Protein AF-A0A2K3CSW5-F1 (afdb_monomer)

Secondary structure (DSSP, 8-state):
-EEEEEE-----SS-SS-BSHHHHHHHHHHHHHHHHHHHHTT--SS-----SEEEEEEEEEEE--TT-SSSEEEEEEEEEE-TTT--EEEEEPP-EEPPHHHHHHHHSTT---HHHHHHHHHT-S--SSSSHHHHHHTTTSS-HHHHHHHHHHHHTHHHHSHHHH-GGG-HHHHHHHHHHHHTTS-----------EEEEEEEE-PPP----------

Mean predicted aligned error: 11.01 Å

Foldseek 3Di:
DAAAEAEDDFAQPADLAAEDDVSQQSSFVRRQQRVLVCLVVPPPDDDPDDAQKEKEKGKYKYADDPPADAGIKIKIKMWMAGSPLRDIFIFIFDIHHDDPQQVCCCPDPNHDHSVVSQCVVVVHDDDLPWQPPVCVVVVNPHGPCNRCVVRVVRRCVCLVCVVVVDDSSCVLVVVVVVVVVVVVDDDDDDDDDDDPYHYYYYYYDRVDDDDPDDDDDD

InterPro domains:
  IPR026533 Non-canonical purine NTP phosphatase/PRRC1 [PF01931] (5-162)
  IPR029001 Inosine triphosphate pyrophosphatase-like [G3DSA:3.90.950.10] (1-172)
  IPR029001 Inosine triphosphate pyrophosphatase-like [SSF52972] (3-165)
  IPR050299 YjjX NTPase [PTHR34699] (1-166)

pLDDT: mean 79.12, std 23.15, range [24.19, 98.81]

Organism: Chlamydomonas reinhardtii (NCBI:txid3055)

Radius of gyration: 20.57 Å; Cα contacts (8 Å, |Δi|>4): 342; chains: 1; bounding box: 41×53×68 Å

Structure (mmCIF, N/CA/C/O backbone):
data_AF-A0A2K3CSW5-F1
#
_entry.id   AF-A0A2K3CSW5-F1
#
loop_
_atom_site.group_PDB
_atom_site.id
_atom_site.type_symbol
_atom_site.label_atom_id
_atom_site.label_alt_id
_atom_site.label_comp_id
_atom_site.label_asym_id
_atom_site.label_entity_id
_atom_site.label_seq_id
_atom_site.pdbx_PDB_ins_code
_atom_site.Cartn_x
_atom_site.Cartn_y
_atom_site.Cartn_z
_atom_site.occupancy
_atom_site.B_iso_or_equiv
_atom_site.auth_seq_id
_atom_site.auth_comp_id
_atom_site.auth_asym_id
_atom_site.auth_atom_id
_atom_site.pdbx_PDB_model_num
ATOM 1 N N . MET A 1 1 ? -0.491 -15.318 -23.759 1.00 57.50 1 MET A N 1
ATOM 2 C CA . MET A 1 1 ? 0.467 -14.624 -22.884 1.00 57.50 1 MET A CA 1
ATOM 3 C C . MET A 1 1 ? 0.174 -15.103 -21.484 1.00 57.50 1 MET A C 1
ATOM 5 O O . MET A 1 1 ? -0.980 -15.035 -21.077 1.00 57.50 1 MET A O 1
ATOM 9 N N . GLU A 1 2 ? 1.160 -15.698 -20.834 1.00 75.50 2 GLU A N 1
ATOM 10 C CA . GLU A 1 2 ? 1.045 -16.213 -19.470 1.00 75.50 2 GLU A CA 1
ATOM 11 C C . GLU A 1 2 ? 1.682 -15.189 -18.527 1.00 75.50 2 GLU A C 1
ATOM 13 O O . GLU A 1 2 ? 2.748 -14.660 -18.835 1.00 75.50 2 GLU A O 1
ATOM 18 N N . LEU A 1 3 ? 0.995 -14.850 -17.436 1.00 82.69 3 LEU A N 1
ATOM 19 C CA . LEU A 1 3 ? 1.540 -14.005 -16.376 1.00 82.69 3 LEU A CA 1
ATOM 20 C C . LEU A 1 3 ? 2.138 -14.928 -15.314 1.00 82.69 3 LEU A C 1
ATOM 22 O O . LEU A 1 3 ? 1.414 -15.730 -14.725 1.00 82.69 3 LEU A O 1
ATOM 26 N N . VAL A 1 4 ? 3.435 -14.795 -15.061 1.00 87.81 4 VAL A N 1
ATOM 27 C CA . VAL A 1 4 ? 4.141 -15.506 -13.995 1.00 87.81 4 VAL A CA 1
ATOM 28 C C . VAL A 1 4 ? 4.343 -14.533 -12.845 1.00 87.81 4 VAL A C 1
ATOM 30 O O . VAL A 1 4 ? 4.873 -13.449 -13.047 1.00 87.81 4 VAL A O 1
ATOM 33 N N . VAL A 1 5 ? 3.922 -14.902 -11.635 1.00 89.81 5 VAL A N 1
ATOM 34 C CA . VAL A 1 5 ? 4.129 -14.079 -10.435 1.00 89.81 5 VAL A CA 1
ATOM 35 C C . VAL A 1 5 ? 5.002 -14.840 -9.447 1.00 89.81 5 VAL A C 1
ATOM 37 O O . VAL A 1 5 ? 4.666 -15.966 -9.073 1.00 89.81 5 VAL A O 1
ATOM 40 N N . ARG A 1 6 ? 6.097 -14.225 -8.991 1.00 89.62 6 ARG A N 1
ATOM 41 C CA . ARG A 1 6 ? 6.993 -14.786 -7.971 1.00 89.62 6 ARG A CA 1
ATOM 42 C C . ARG A 1 6 ? 7.057 -13.890 -6.744 1.00 89.62 6 ARG A C 1
ATOM 44 O O . ARG A 1 6 ? 7.297 -12.692 -6.846 1.00 89.62 6 ARG A O 1
ATOM 51 N N . GLY A 1 7 ? 6.847 -14.484 -5.572 1.00 90.25 7 GLY A N 1
ATOM 52 C CA . GLY A 1 7 ? 6.984 -13.792 -4.294 1.00 90.25 7 GLY A CA 1
ATOM 53 C C . GLY A 1 7 ? 8.426 -13.832 -3.799 1.00 90.25 7 GLY A C 1
ATOM 54 O O . GLY A 1 7 ? 8.983 -14.921 -3.674 1.00 90.25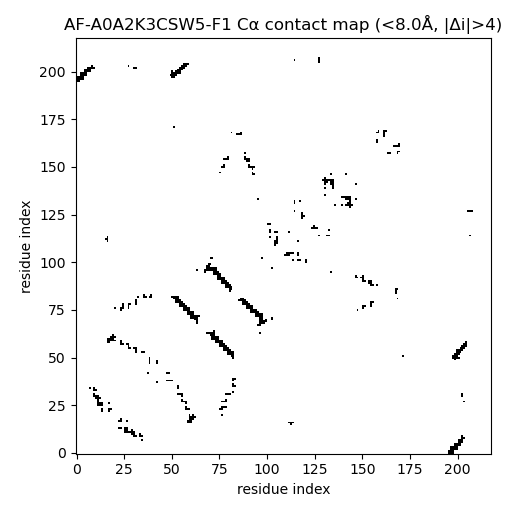 7 GLY A O 1
ATOM 55 N N . HIS A 1 8 ? 9.004 -12.676 -3.471 1.00 89.50 8 HIS A N 1
ATOM 56 C CA . HIS A 1 8 ? 10.354 -12.578 -2.911 1.00 89.50 8 HIS A CA 1
ATOM 57 C C . HIS A 1 8 ? 10.374 -11.725 -1.642 1.00 89.50 8 HIS A C 1
ATOM 59 O O . HIS A 1 8 ? 9.637 -10.749 -1.506 1.00 89.50 8 HIS A O 1
ATOM 65 N N . ALA A 1 9 ? 11.229 -12.106 -0.692 1.00 90.75 9 ALA A N 1
ATOM 66 C CA . ALA A 1 9 ? 11.479 -11.294 0.489 1.00 90.75 9 ALA A CA 1
ATOM 67 C C . ALA A 1 9 ? 12.383 -10.112 0.119 1.00 90.75 9 ALA A C 1
ATOM 69 O O . ALA A 1 9 ? 13.408 -10.292 -0.534 1.00 90.75 9 ALA A O 1
ATOM 70 N N . ALA A 1 10 ? 12.015 -8.916 0.571 1.00 92.88 10 ALA A N 1
ATOM 71 C CA . ALA A 1 10 ? 12.783 -7.694 0.365 1.00 92.88 10 ALA A CA 1
ATOM 72 C C . ALA A 1 10 ? 12.688 -6.814 1.616 1.00 92.88 10 ALA A C 1
ATOM 74 O O . ALA A 1 10 ? 11.596 -6.717 2.183 1.00 92.88 10 ALA A O 1
ATOM 75 N N . PRO A 1 11 ? 13.782 -6.187 2.077 1.00 95.62 11 PRO A N 1
ATOM 76 C CA . PRO A 1 11 ? 13.746 -5.305 3.239 1.00 95.62 11 PRO A CA 1
ATOM 77 C C . PRO A 1 11 ? 12.962 -4.019 2.936 1.00 95.62 11 PRO A C 1
ATOM 79 O O . PRO A 1 11 ? 13.106 -3.444 1.861 1.00 95.62 11 PRO A O 1
ATOM 82 N N . SER A 1 12 ? 12.151 -3.547 3.889 1.00 96.50 12 SER A N 1
ATOM 83 C CA . SER A 1 12 ? 11.444 -2.259 3.778 1.00 96.50 12 SER A CA 1
ATOM 84 C C . SER A 1 12 ? 12.255 -1.075 4.292 1.00 96.50 12 SER A C 1
ATOM 86 O O . SER A 1 12 ? 11.965 0.057 3.930 1.00 96.50 12 SER A O 1
ATOM 88 N N . GLY A 1 13 ? 13.244 -1.289 5.164 1.00 97.25 13 GLY A N 1
ATOM 89 C CA . GLY A 1 13 ? 14.036 -0.200 5.752 1.00 97.25 13 GLY A CA 1
ATOM 90 C C . GLY A 1 13 ? 13.245 0.774 6.643 1.00 97.25 13 GLY A C 1
ATOM 91 O O . GLY A 1 13 ? 13.782 1.815 7.008 1.00 97.25 13 GLY A O 1
ATOM 92 N N . VAL A 1 14 ? 11.998 0.442 6.992 1.00 98.00 14 VAL A N 1
ATOM 93 C CA . VAL A 1 14 ? 11.118 1.176 7.920 1.00 98.00 14 VAL A CA 1
ATOM 94 C C . VAL A 1 14 ? 10.651 0.225 9.037 1.00 98.00 14 VAL A C 1
ATOM 96 O O . VAL A 1 14 ? 10.861 -0.985 8.898 1.00 98.00 14 VAL A O 1
ATOM 99 N N . PRO A 1 15 ? 10.069 0.717 10.149 1.00 96.50 15 PRO A N 1
ATOM 100 C CA . PRO A 1 15 ? 9.540 -0.141 11.211 1.00 96.50 15 PRO A CA 1
ATOM 101 C C . PRO A 1 15 ? 8.529 -1.183 10.710 1.00 96.50 15 PRO A C 1
ATOM 103 O O . PRO A 1 15 ? 7.834 -0.954 9.723 1.00 96.50 15 PRO A O 1
ATOM 106 N N . ASP A 1 16 ? 8.397 -2.300 11.436 1.00 93.69 16 ASP A N 1
ATOM 107 C CA . ASP A 1 16 ? 7.458 -3.386 11.093 1.00 93.69 16 ASP A CA 1
ATOM 108 C C . ASP A 1 16 ? 5.995 -2.915 11.026 1.00 93.69 16 ASP A C 1
ATOM 110 O O . ASP A 1 16 ? 5.197 -3.465 10.268 1.00 93.69 16 ASP A O 1
ATOM 114 N N . GLN A 1 17 ? 5.649 -1.877 11.795 1.00 96.50 17 GLN A N 1
ATOM 115 C CA . GLN A 1 17 ? 4.375 -1.171 11.706 1.00 96.50 17 GLN A CA 1
ATOM 116 C C . GLN A 1 17 ? 4.611 0.271 11.249 1.00 96.50 17 GLN A C 1
ATOM 118 O O . GLN A 1 17 ? 4.855 1.131 12.094 1.00 96.50 17 GLN A O 1
ATOM 123 N N . PRO A 1 18 ? 4.506 0.557 9.941 1.00 97.50 18 PRO A N 1
ATOM 124 C CA . PRO A 1 18 ? 4.634 1.912 9.437 1.00 97.50 18 PRO A CA 1
ATOM 125 C C . PRO A 1 18 ? 3.538 2.842 9.966 1.00 97.50 18 PRO A C 1
ATOM 127 O O . PRO A 1 18 ? 2.353 2.471 9.967 1.00 97.50 18 PRO A O 1
ATOM 130 N N . HIS A 1 19 ? 3.927 4.053 10.376 1.00 97.38 19 HIS A N 1
ATOM 131 C CA . HIS A 1 19 ? 3.013 5.128 10.770 1.00 97.38 19 HIS A CA 1
ATOM 132 C C . HIS A 1 19 ? 3.074 6.318 9.798 1.00 97.38 19 HIS A C 1
ATOM 134 O O . HIS A 1 19 ? 4.099 6.978 9.650 1.00 97.38 19 HIS A O 1
ATOM 140 N N . GLY A 1 20 ? 1.935 6.646 9.188 1.00 97.88 20 GLY A N 1
ATOM 141 C CA . GLY A 1 20 ? 1.789 7.739 8.228 1.00 97.88 20 GLY A CA 1
ATOM 142 C C . GLY A 1 20 ? 2.066 7.323 6.783 1.00 97.88 20 GLY A C 1
ATOM 143 O O . GLY A 1 20 ? 2.609 6.252 6.498 1.00 97.88 20 GLY A O 1
ATOM 144 N N . ASP A 1 21 ? 1.643 8.170 5.849 1.00 98.25 21 ASP A N 1
ATOM 145 C CA . ASP A 1 21 ? 1.762 7.906 4.416 1.00 98.25 21 ASP A CA 1
ATOM 146 C C . ASP A 1 21 ? 3.222 7.874 3.960 1.00 98.25 21 ASP A C 1
ATOM 148 O O . ASP A 1 21 ? 3.601 6.993 3.189 1.00 98.25 21 ASP A O 1
ATOM 152 N N . GLU A 1 22 ? 4.051 8.788 4.463 1.00 98.38 22 GLU A N 1
ATOM 153 C CA . GLU A 1 22 ? 5.453 8.910 4.072 1.00 98.38 22 GLU A CA 1
ATOM 154 C C . GLU A 1 22 ? 6.255 7.650 4.413 1.00 98.38 22 GLU A C 1
ATOM 156 O O . GLU A 1 22 ? 6.958 7.119 3.553 1.00 98.38 22 GLU A O 1
ATOM 161 N N . GLU A 1 23 ? 6.127 7.149 5.644 1.00 98.62 23 GLU A N 1
ATOM 162 C CA . GLU A 1 23 ? 6.842 5.955 6.107 1.00 98.62 23 GLU A CA 1
ATOM 163 C C . GLU A 1 23 ? 6.349 4.694 5.388 1.00 98.62 23 GLU A C 1
ATOM 165 O O . GLU A 1 23 ? 7.149 3.883 4.918 1.00 98.62 23 GLU A O 1
ATOM 170 N N . THR A 1 24 ? 5.031 4.563 5.220 1.00 98.62 24 THR A N 1
ATOM 171 C CA . THR A 1 24 ? 4.429 3.412 4.532 1.00 98.62 24 THR A CA 1
ATOM 172 C C . THR A 1 24 ? 4.849 3.365 3.059 1.00 98.62 24 THR A C 1
ATOM 174 O O . THR A 1 24 ? 5.254 2.318 2.549 1.00 98.62 24 THR A O 1
ATOM 177 N N . LEU A 1 25 ? 4.816 4.506 2.364 1.00 98.75 25 LEU A N 1
ATOM 178 C CA . LEU A 1 25 ? 5.265 4.599 0.976 1.00 98.75 25 LEU A CA 1
ATOM 179 C C . LEU A 1 25 ? 6.776 4.366 0.847 1.00 98.75 25 LEU A C 1
ATOM 181 O O . LEU A 1 25 ? 7.213 3.708 -0.100 1.00 98.75 25 LEU A O 1
ATOM 185 N N . ALA A 1 26 ? 7.577 4.872 1.790 1.00 98.75 26 ALA A N 1
ATOM 186 C CA . ALA A 1 26 ? 9.011 4.603 1.829 1.00 98.75 26 ALA A CA 1
ATOM 187 C C . ALA A 1 26 ? 9.291 3.098 1.943 1.00 98.75 26 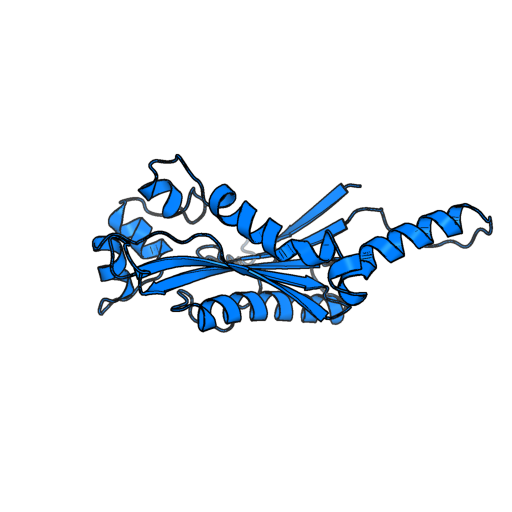ALA A C 1
ATOM 189 O O . ALA A 1 26 ? 10.117 2.583 1.192 1.00 98.75 26 ALA A O 1
ATOM 190 N N . GLY A 1 27 ? 8.546 2.374 2.785 1.00 98.69 27 GLY A N 1
ATOM 191 C CA . GLY A 1 27 ? 8.636 0.917 2.885 1.00 98.69 27 GLY A CA 1
ATOM 192 C C . GLY A 1 27 ? 8.391 0.209 1.548 1.00 98.69 27 GLY A C 1
ATOM 193 O O . GLY A 1 27 ? 9.212 -0.607 1.124 1.00 98.69 27 GLY A O 1
ATOM 194 N N . ALA A 1 28 ? 7.317 0.569 0.836 1.00 98.62 28 ALA A N 1
ATOM 195 C CA . ALA A 1 28 ? 7.013 -0.001 -0.480 1.00 98.62 28 ALA A CA 1
ATOM 196 C C . ALA A 1 28 ? 8.118 0.294 -1.515 1.00 98.62 28 ALA A C 1
ATOM 198 O O . ALA A 1 28 ? 8.549 -0.605 -2.241 1.00 98.62 28 ALA A O 1
ATOM 199 N N . ARG A 1 29 ? 8.617 1.537 -1.561 1.00 98.62 29 ARG A N 1
ATOM 200 C CA . ARG A 1 29 ? 9.711 1.946 -2.461 1.00 98.62 29 ARG A CA 1
ATOM 201 C C . ARG A 1 29 ? 11.012 1.210 -2.180 1.00 98.62 29 ARG A C 1
ATOM 203 O O . ARG A 1 29 ? 11.647 0.711 -3.104 1.00 98.62 29 ARG A O 1
ATOM 210 N N . ASN A 1 30 ? 11.381 1.092 -0.911 1.00 98.50 30 ASN A N 1
ATOM 211 C CA . ASN A 1 30 ? 12.598 0.400 -0.506 1.00 98.50 30 ASN A CA 1
ATOM 212 C C . ASN A 1 30 ? 12.558 -1.080 -0.910 1.00 98.50 30 ASN A C 1
ATOM 214 O O . ASN A 1 30 ? 13.566 -1.611 -1.373 1.00 98.50 30 ASN A O 1
ATOM 218 N N . ARG A 1 31 ? 11.388 -1.731 -0.825 1.00 98.06 31 ARG A N 1
ATOM 219 C CA . ARG A 1 31 ? 11.234 -3.120 -1.281 1.00 98.06 31 ARG A CA 1
ATOM 220 C C . ARG A 1 31 ? 11.416 -3.269 -2.788 1.00 98.06 31 ARG A C 1
ATOM 222 O O . ARG A 1 31 ? 12.144 -4.170 -3.200 1.00 98.06 31 ARG A O 1
ATOM 229 N N . VAL A 1 32 ? 10.785 -2.420 -3.609 1.00 96.94 32 VAL A N 1
ATOM 230 C CA . VAL A 1 32 ? 10.973 -2.517 -5.071 1.00 96.94 32 VAL A CA 1
ATOM 231 C C . VAL A 1 32 ? 12.403 -2.176 -5.481 1.00 96.94 32 VAL A C 1
ATOM 233 O O . VAL A 1 32 ? 12.947 -2.853 -6.348 1.00 96.94 32 VAL A O 1
ATOM 236 N N . ALA A 1 33 ? 13.044 -1.213 -4.811 1.00 95.94 33 ALA A N 1
ATOM 237 C CA . ALA A 1 33 ? 14.442 -0.867 -5.046 1.00 95.94 33 ALA A CA 1
ATOM 238 C C . ALA A 1 33 ? 15.377 -2.039 -4.713 1.00 95.94 33 ALA A C 1
ATOM 240 O O . ALA A 1 33 ? 16.190 -2.426 -5.545 1.00 95.94 33 ALA A O 1
ATOM 241 N N . ALA A 1 34 ? 15.201 -2.680 -3.552 1.00 94.06 34 ALA A N 1
ATOM 242 C CA . ALA A 1 34 ? 16.022 -3.824 -3.157 1.00 94.06 34 ALA A CA 1
ATOM 243 C C . ALA A 1 34 ? 15.885 -5.010 -4.129 1.00 94.06 34 ALA A C 1
ATOM 245 O O . ALA A 1 34 ? 16.864 -5.690 -4.431 1.00 94.06 34 ALA A O 1
ATOM 246 N N . LEU A 1 35 ? 14.678 -5.257 -4.643 1.00 92.44 35 LEU A N 1
ATOM 247 C CA . LEU A 1 35 ? 14.445 -6.282 -5.663 1.00 92.44 35 LEU A CA 1
ATOM 248 C C . LEU A 1 35 ? 15.059 -5.898 -7.011 1.00 92.44 35 LEU A C 1
ATOM 250 O O . LEU A 1 35 ? 15.666 -6.748 -7.660 1.00 92.44 35 LEU A O 1
ATOM 254 N N . SER A 1 36 ? 14.937 -4.631 -7.410 1.00 91.44 36 SER A N 1
ATOM 255 C CA . SER A 1 36 ? 15.562 -4.095 -8.621 1.00 91.44 36 SER A CA 1
ATOM 256 C C . SER A 1 36 ? 17.084 -4.258 -8.584 1.00 91.44 36 SER A C 1
ATOM 258 O O . SER A 1 36 ? 17.672 -4.750 -9.546 1.00 91.44 36 SER A O 1
ATOM 260 N N . ASP A 1 37 ? 17.722 -3.962 -7.449 1.00 90.50 37 ASP A N 1
ATOM 261 C CA . ASP A 1 37 ? 19.164 -4.150 -7.260 1.00 90.50 37 ASP A CA 1
ATOM 262 C C . ASP A 1 37 ? 19.579 -5.622 -7.427 1.00 90.50 37 ASP A C 1
ATOM 264 O O . ASP A 1 37 ? 20.577 -5.915 -8.087 1.00 90.50 37 ASP A O 1
ATOM 268 N N . ILE A 1 38 ? 18.796 -6.565 -6.887 1.00 85.62 38 ILE A N 1
ATOM 269 C CA . ILE A 1 38 ? 19.045 -8.010 -7.034 1.00 85.62 38 ILE A CA 1
ATOM 270 C C . ILE A 1 38 ? 18.923 -8.450 -8.502 1.00 85.62 38 ILE A C 1
ATOM 272 O O . ILE A 1 38 ? 19.756 -9.225 -8.983 1.00 85.62 38 ILE A O 1
ATOM 276 N N . ILE A 1 39 ? 17.908 -7.949 -9.214 1.00 86.19 39 ILE A N 1
ATOM 277 C CA . ILE A 1 39 ? 17.676 -8.236 -10.638 1.00 86.19 39 ILE A CA 1
ATOM 278 C C . ILE A 1 39 ? 18.843 -7.698 -11.479 1.00 86.19 39 ILE A C 1
ATOM 280 O O . ILE A 1 39 ? 19.431 -8.436 -12.270 1.00 86.19 39 ILE A O 1
ATOM 284 N N . ASN A 1 40 ? 19.233 -6.442 -11.258 1.00 83.69 40 ASN A N 1
ATOM 285 C CA . ASN A 1 40 ? 20.296 -5.770 -12.008 1.00 83.69 40 ASN A CA 1
ATOM 286 C C . ASN A 1 40 ? 21.694 -6.338 -11.717 1.00 83.69 40 ASN A C 1
ATOM 288 O O . ASN A 1 40 ? 22.561 -6.324 -12.590 1.00 83.69 40 ASN A O 1
ATOM 292 N N . ALA A 1 41 ? 21.920 -6.892 -10.523 1.00 82.75 41 ALA A N 1
ATOM 293 C CA . ALA A 1 41 ? 23.160 -7.583 -10.174 1.00 82.75 41 ALA A CA 1
ATOM 294 C C . ALA A 1 41 ? 23.311 -8.972 -10.840 1.00 82.75 41 ALA A C 1
ATOM 296 O O . ALA A 1 41 ? 24.328 -9.639 -10.636 1.00 82.75 41 ALA A O 1
ATOM 297 N N . GLY A 1 42 ? 22.330 -9.425 -11.633 1.00 69.50 42 GLY A N 1
ATOM 298 C CA . GLY A 1 42 ? 22.392 -10.693 -12.365 1.00 69.50 42 GLY A CA 1
ATOM 299 C C . GLY A 1 42 ? 22.138 -11.938 -11.509 1.00 69.50 42 GLY A C 1
ATOM 300 O O . GLY A 1 42 ? 22.582 -13.020 -11.886 1.00 69.50 42 GLY A O 1
ATOM 301 N N . GLY A 1 43 ? 21.464 -11.790 -10.360 1.00 56.25 43 GLY A N 1
ATOM 302 C CA . GLY A 1 43 ? 20.854 -12.873 -9.576 1.00 56.25 43 GLY A CA 1
ATOM 303 C C . GLY A 1 43 ? 21.636 -14.192 -9.496 1.00 56.25 43 GLY A C 1
ATOM 304 O O . GLY A 1 43 ? 21.193 -15.219 -10.009 1.00 56.25 43 GLY A O 1
ATOM 305 N N . SER A 1 44 ? 22.787 -14.199 -8.821 1.00 48.50 44 SER A N 1
ATOM 306 C CA . SER A 1 44 ? 23.557 -15.415 -8.517 1.00 48.50 44 SER A CA 1
ATOM 307 C C . SER A 1 44 ? 23.000 -16.115 -7.269 1.00 48.50 44 SER A C 1
ATOM 309 O O . SER A 1 44 ? 23.552 -16.018 -6.179 1.00 48.50 44 SER A O 1
ATOM 311 N N . GLY A 1 45 ? 21.882 -16.824 -7.430 1.00 51.47 45 GLY A N 1
ATOM 312 C CA . GLY A 1 45 ? 21.297 -17.675 -6.388 1.00 51.47 45 GLY A CA 1
ATOM 313 C C . GLY A 1 45 ? 19.775 -17.572 -6.347 1.00 51.47 45 GLY A C 1
ATOM 314 O O . GLY A 1 45 ? 19.235 -16.485 -6.209 1.00 51.47 45 GLY A O 1
ATOM 315 N N . ASP A 1 46 ? 19.100 -18.712 -6.484 1.00 50.22 46 ASP A N 1
ATOM 316 C CA . ASP A 1 46 ? 17.639 -18.910 -6.418 1.00 50.22 46 ASP A CA 1
ATOM 317 C C . ASP A 1 46 ? 16.771 -18.454 -7.606 1.00 50.22 46 ASP A C 1
ATOM 319 O O . ASP A 1 46 ? 15.545 -18.452 -7.515 1.00 50.22 46 ASP A O 1
ATOM 323 N N . GLY A 1 47 ? 17.366 -18.214 -8.778 1.00 52.94 47 GLY A N 1
ATOM 324 C CA . GLY A 1 47 ? 16.614 -18.255 -10.040 1.00 52.94 47 GLY A CA 1
ATOM 325 C C . GLY A 1 47 ? 15.636 -17.099 -10.255 1.00 52.94 47 GLY A C 1
ATOM 326 O O . GLY A 1 47 ? 14.573 -17.309 -10.839 1.00 52.94 47 GLY A O 1
ATOM 327 N N . ILE A 1 48 ? 16.003 -15.884 -9.836 1.00 57.25 48 ILE A N 1
ATOM 328 C CA . ILE A 1 48 ? 15.359 -14.669 -10.350 1.00 57.25 48 ILE A CA 1
ATOM 329 C C . ILE A 1 48 ? 15.900 -14.459 -11.763 1.00 57.25 48 ILE A C 1
ATOM 331 O O . ILE A 1 48 ? 16.913 -13.796 -11.987 1.00 57.25 48 ILE A O 1
ATOM 335 N N . LEU A 1 49 ? 15.253 -15.152 -12.699 1.00 60.06 49 LEU A N 1
ATOM 336 C CA . LEU A 1 49 ? 15.344 -14.867 -14.118 1.00 60.06 49 LEU A CA 1
ATOM 337 C C . LEU A 1 49 ? 14.780 -13.462 -14.364 1.00 60.06 49 LEU A C 1
ATOM 339 O O . LEU A 1 49 ? 14.062 -12.906 -13.536 1.00 60.06 49 LEU A O 1
ATOM 343 N N . GLU A 1 50 ? 15.158 -12.892 -15.499 1.00 72.75 50 GLU A N 1
ATOM 344 C CA . GLU A 1 50 ? 14.715 -11.593 -16.003 1.00 72.75 50 GLU A CA 1
ATOM 345 C C . GLU A 1 50 ? 13.261 -11.273 -15.615 1.00 72.75 50 GLU A C 1
ATOM 347 O O . GLU A 1 50 ? 12.329 -11.963 -16.017 1.00 72.75 50 GLU A O 1
ATOM 352 N N . CYS A 1 51 ? 13.084 -10.226 -14.812 1.00 84.50 51 CYS A N 1
ATOM 353 C CA . CYS A 1 51 ? 11.778 -9.751 -14.380 1.00 84.50 51 CYS A CA 1
ATOM 354 C C . CYS A 1 51 ? 11.379 -8.542 -15.220 1.00 84.50 51 CYS A C 1
ATOM 356 O O . CYS A 1 51 ? 12.201 -7.657 -15.499 1.00 84.50 51 CYS A O 1
ATOM 358 N N . ASP A 1 52 ? 10.107 -8.506 -15.599 1.00 87.69 52 ASP A N 1
ATOM 359 C CA . ASP A 1 52 ? 9.544 -7.388 -16.326 1.00 87.69 52 ASP A CA 1
ATOM 360 C C . ASP A 1 52 ? 9.190 -6.258 -15.367 1.00 87.69 52 ASP A C 1
ATOM 362 O O . ASP A 1 52 ? 9.605 -5.121 -15.558 1.00 87.69 52 ASP A O 1
ATOM 366 N N . LEU A 1 53 ? 8.477 -6.573 -14.290 1.00 92.12 53 LEU A N 1
ATOM 367 C CA . LEU A 1 53 ? 7.965 -5.566 -13.375 1.00 92.12 53 LEU A CA 1
ATOM 368 C C . LEU A 1 53 ? 8.044 -6.034 -11.921 1.00 92.12 53 LEU A C 1
ATOM 370 O O . LEU A 1 53 ? 7.703 -7.167 -11.580 1.00 92.12 53 LEU A O 1
ATOM 374 N N . VAL A 1 54 ? 8.454 -5.125 -11.046 1.00 94.75 54 VAL A N 1
ATOM 375 C CA . VAL A 1 54 ? 8.512 -5.338 -9.603 1.00 94.75 54 VAL A CA 1
ATOM 376 C C . VAL A 1 54 ? 7.355 -4.605 -8.940 1.00 94.75 54 VAL A C 1
ATOM 378 O O . VAL A 1 54 ? 7.091 -3.449 -9.258 1.00 94.75 54 VAL A O 1
ATOM 381 N N . VAL A 1 55 ? 6.666 -5.253 -8.002 1.00 97.00 55 VAL A N 1
ATOM 382 C CA . VAL A 1 55 ? 5.564 -4.653 -7.238 1.00 97.00 55 VAL A CA 1
ATOM 383 C C . VAL A 1 55 ? 5.762 -4.893 -5.745 1.00 97.00 55 VAL A C 1
ATOM 385 O O . VAL A 1 55 ? 6.031 -6.012 -5.316 1.00 97.00 55 VAL A O 1
ATOM 388 N N . ALA A 1 56 ? 5.583 -3.858 -4.932 1.00 98.12 56 ALA A N 1
ATOM 389 C CA . ALA A 1 56 ? 5.542 -3.965 -3.481 1.00 98.12 56 ALA A CA 1
ATOM 390 C C . ALA A 1 56 ? 4.222 -3.436 -2.918 1.00 98.12 56 ALA A C 1
ATOM 392 O O . ALA A 1 56 ? 3.714 -2.424 -3.397 1.00 98.12 56 ALA A O 1
ATOM 393 N N . ILE A 1 57 ? 3.697 -4.100 -1.885 1.00 98.00 57 ILE A N 1
ATOM 394 C CA . ILE A 1 57 ? 2.526 -3.656 -1.117 1.00 98.00 57 ILE A CA 1
ATOM 395 C C . ILE A 1 57 ? 2.926 -3.518 0.356 1.00 98.00 57 ILE A C 1
ATOM 397 O O . ILE A 1 57 ? 3.217 -4.521 1.011 1.00 98.00 57 ILE A O 1
ATOM 401 N N . GLU A 1 58 ? 2.904 -2.295 0.881 1.00 97.94 58 GLU A N 1
ATOM 402 C CA . GLU A 1 58 ? 3.204 -1.998 2.284 1.00 97.94 58 GLU A CA 1
ATOM 403 C C . GLU A 1 58 ? 1.940 -1.534 3.006 1.00 97.94 58 GLU A C 1
ATOM 405 O O . GLU A 1 58 ? 1.329 -0.542 2.613 1.00 97.94 58 GLU A O 1
ATOM 410 N N . GLY A 1 59 ? 1.537 -2.253 4.053 1.00 96.69 59 GLY A N 1
ATOM 411 C CA . GLY A 1 59 ? 0.449 -1.831 4.936 1.00 96.69 59 GLY A CA 1
ATOM 412 C C . GLY A 1 59 ? 0.939 -0.839 5.987 1.00 96.69 59 GLY A C 1
ATOM 413 O O . GLY A 1 59 ? 2.037 -0.992 6.511 1.00 96.69 59 GLY A O 1
ATOM 414 N N . GLY A 1 60 ? 0.107 0.138 6.330 1.00 97.31 60 GLY A N 1
ATOM 415 C CA . GLY A 1 60 ? 0.410 1.155 7.329 1.00 97.31 60 GLY A CA 1
ATOM 416 C C . GLY A 1 60 ? -0.828 1.616 8.085 1.00 97.31 60 GLY A C 1
ATOM 417 O O . GLY A 1 60 ? -1.967 1.249 7.763 1.00 97.31 60 GLY A O 1
ATOM 418 N N . VAL A 1 61 ? -0.593 2.424 9.114 1.00 98.00 61 VAL A N 1
ATOM 419 C CA . VAL A 1 61 ? -1.648 3.123 9.853 1.00 98.00 61 VAL A CA 1
ATOM 420 C C . VAL A 1 61 ? -1.355 4.614 9.901 1.00 98.00 61 VAL A C 1
ATOM 422 O O . VAL A 1 61 ? -0.203 5.028 9.900 1.00 98.00 61 VAL A O 1
ATOM 425 N N . GLY A 1 62 ? -2.382 5.448 9.965 1.00 97.38 62 GLY A N 1
ATOM 426 C CA . GLY A 1 62 ? -2.213 6.898 10.055 1.00 97.38 62 GLY A CA 1
ATOM 427 C C . GLY A 1 62 ? -3.388 7.558 10.757 1.00 97.38 62 GLY A C 1
ATOM 428 O O . GLY A 1 62 ? -4.351 6.865 11.083 1.00 97.38 62 GLY A O 1
ATOM 429 N N . PRO A 1 63 ? -3.327 8.872 11.027 1.00 96.69 63 PRO A N 1
ATOM 430 C CA . PRO A 1 63 ? -4.447 9.601 11.609 1.00 96.69 63 PRO A CA 1
ATOM 431 C C . PRO A 1 63 ? -5.714 9.421 10.770 1.00 96.69 63 PRO A C 1
ATOM 433 O O . PRO A 1 63 ? -5.675 9.560 9.549 1.00 96.69 63 PRO A O 1
ATOM 436 N N . ALA A 1 64 ? -6.832 9.125 11.428 1.00 94.81 64 ALA A N 1
ATOM 437 C CA . ALA A 1 64 ? -8.113 8.972 10.750 1.00 94.81 64 ALA A CA 1
ATOM 438 C C . ALA A 1 64 ? -8.521 10.269 10.026 1.00 94.81 64 ALA A C 1
ATOM 440 O O . ALA A 1 64 ? -8.364 11.378 10.549 1.00 94.81 64 ALA A O 1
ATOM 441 N N . GLY A 1 65 ? -9.067 10.120 8.819 1.00 87.25 65 GLY A N 1
ATOM 442 C CA . GLY A 1 65 ? -9.550 11.226 7.999 1.00 87.25 65 GLY A CA 1
ATOM 443 C C . GLY A 1 65 ? -10.846 11.862 8.518 1.00 87.25 65 GLY A C 1
ATOM 444 O O . GLY A 1 65 ? -11.499 11.387 9.450 1.00 87.25 65 GLY A O 1
ATOM 445 N N . LEU A 1 66 ? -11.266 12.954 7.872 1.00 89.81 66 LEU A N 1
ATOM 446 C CA . LEU A 1 66 ? -12.501 13.657 8.231 1.00 89.81 66 LEU A CA 1
ATOM 447 C C . LEU A 1 66 ? -13.731 12.743 8.105 1.00 89.81 66 LEU A C 1
ATOM 449 O O . LEU A 1 66 ? -13.966 12.136 7.063 1.00 89.81 66 LEU A O 1
ATOM 453 N N . GLY A 1 67 ? -14.551 12.701 9.159 1.00 87.44 67 GLY A N 1
ATOM 454 C CA . GLY A 1 67 ? -15.816 11.958 9.179 1.00 87.44 67 GLY A CA 1
ATOM 455 C C . GLY A 1 67 ? -15.692 10.462 9.489 1.00 87.44 67 GLY A C 1
ATOM 456 O O . GLY A 1 67 ? -16.696 9.755 9.435 1.00 87.44 67 GLY A O 1
ATOM 457 N N . GLN A 1 68 ? -14.496 9.973 9.826 1.00 89.94 68 GLN A N 1
ATOM 458 C CA . GLN A 1 68 ? -14.276 8.585 10.223 1.00 89.94 68 GLN A CA 1
ATOM 459 C C . GLN A 1 68 ? -14.562 8.334 11.713 1.00 89.94 68 GLN A C 1
ATOM 461 O O . GLN A 1 68 ? -14.392 9.205 12.564 1.00 89.94 68 GLN A O 1
ATOM 466 N N . ALA A 1 69 ? -14.983 7.106 12.030 1.00 87.62 69 ALA A N 1
ATOM 467 C CA . ALA A 1 69 ? -15.218 6.647 13.396 1.00 87.62 69 ALA A CA 1
ATOM 468 C C . ALA A 1 69 ? -13.948 5.996 13.973 1.00 87.62 69 ALA A C 1
ATOM 470 O O . ALA A 1 69 ? -13.805 4.776 13.943 1.00 87.62 69 ALA A O 1
ATOM 471 N N . GLY A 1 70 ? -13.014 6.812 14.461 1.00 91.12 70 GLY A N 1
ATOM 472 C CA . GLY A 1 70 ? -11.752 6.356 15.051 1.00 91.12 70 GLY A CA 1
ATOM 473 C C . GLY A 1 70 ? -10.690 7.452 15.046 1.00 91.12 70 GLY A C 1
ATOM 474 O O . GLY A 1 70 ? -10.907 8.521 14.481 1.00 91.12 70 GLY A O 1
ATOM 475 N N . ILE A 1 71 ? -9.549 7.188 15.687 1.00 95.69 71 ILE A N 1
ATOM 476 C CA . ILE A 1 71 ? -8.395 8.108 15.702 1.00 95.69 71 ILE A CA 1
ATOM 477 C C . ILE A 1 71 ? -7.293 7.701 14.722 1.00 95.69 71 ILE A C 1
ATOM 479 O O . ILE A 1 71 ? -6.497 8.545 14.315 1.00 95.69 71 ILE A O 1
ATOM 483 N N . LEU A 1 72 ? -7.265 6.425 14.326 1.00 97.31 72 LEU A N 1
ATOM 484 C CA . LEU A 1 72 ? -6.376 5.900 13.299 1.00 97.31 72 LEU A CA 1
ATOM 485 C C . LEU A 1 72 ? -7.182 5.227 12.194 1.00 97.31 72 LEU A C 1
ATOM 487 O O . LEU A 1 72 ? -8.254 4.671 12.438 1.00 97.31 72 LEU A O 1
ATOM 491 N N . GLU A 1 73 ? -6.617 5.220 10.999 1.00 97.12 73 GLU A N 1
ATOM 492 C CA . GLU A 1 73 ? -7.057 4.418 9.869 1.00 97.12 73 GLU A CA 1
ATOM 493 C C . GLU A 1 73 ? -5.962 3.450 9.425 1.00 97.12 73 GLU A C 1
ATOM 495 O O . GLU A 1 73 ? -4.776 3.693 9.640 1.00 97.12 73 GLU A O 1
ATOM 500 N N . CYS A 1 74 ? -6.372 2.349 8.801 1.00 97.00 74 CYS A N 1
ATOM 501 C CA . CYS A 1 74 ? -5.483 1.402 8.139 1.00 97.00 74 CYS A CA 1
ATOM 502 C C . CYS A 1 74 ? -5.594 1.559 6.620 1.00 97.00 74 CYS A C 1
ATOM 504 O O . CYS A 1 74 ? -6.695 1.714 6.084 1.00 97.00 74 CYS A O 1
ATOM 506 N N . PHE A 1 75 ? -4.452 1.510 5.939 1.00 97.38 75 PHE A N 1
ATOM 507 C CA . PHE A 1 75 ? -4.324 1.590 4.486 1.00 97.38 75 PHE A CA 1
ATOM 508 C C . PHE A 1 75 ? -3.076 0.831 4.024 1.00 97.38 75 PHE A C 1
ATOM 510 O O . PHE A 1 75 ? -2.309 0.312 4.834 1.00 97.38 75 PHE A O 1
ATOM 517 N N . ALA A 1 76 ? -2.863 0.772 2.714 1.00 97.81 76 ALA A N 1
ATOM 518 C CA . ALA A 1 76 ? -1.636 0.274 2.122 1.00 97.81 76 ALA A CA 1
ATOM 519 C C . ALA A 1 76 ? -1.178 1.158 0.959 1.00 97.81 76 ALA A C 1
ATOM 521 O O . ALA A 1 76 ? -1.999 1.733 0.238 1.00 97.81 76 ALA A O 1
ATOM 522 N N . TRP A 1 77 ? 0.134 1.220 0.755 1.00 98.69 77 TRP A N 1
ATOM 523 C CA . TRP A 1 77 ? 0.753 1.771 -0.442 1.00 98.69 77 TRP A CA 1
ATOM 524 C C . TRP A 1 77 ? 1.250 0.652 -1.344 1.00 98.69 77 TRP A C 1
ATOM 526 O O . TRP A 1 77 ? 1.921 -0.277 -0.901 1.00 98.69 77 TRP A O 1
ATOM 536 N N . VAL A 1 78 ? 0.934 0.772 -2.627 1.00 98.81 78 VAL A N 1
ATOM 537 C CA . VAL A 1 78 ? 1.484 -0.054 -3.693 1.00 98.81 78 VAL A CA 1
ATOM 538 C C . VAL A 1 78 ? 2.519 0.765 -4.445 1.00 98.81 78 VAL A C 1
ATOM 540 O O . VAL A 1 78 ? 2.247 1.907 -4.815 1.00 98.81 78 VAL A O 1
ATOM 543 N N . CYS A 1 79 ? 3.681 0.174 -4.690 1.00 98.69 79 CYS A N 1
ATOM 544 C CA . CYS A 1 79 ? 4.695 0.706 -5.588 1.00 98.69 79 CYS A CA 1
ATOM 545 C C . CYS A 1 79 ? 4.961 -0.325 -6.683 1.00 98.69 79 CYS A C 1
ATOM 547 O O . CYS A 1 79 ? 5.246 -1.479 -6.374 1.00 98.69 79 CYS A O 1
ATOM 549 N N . ALA A 1 80 ? 4.845 0.077 -7.943 1.00 97.81 80 ALA A N 1
ATOM 550 C CA . ALA A 1 80 ? 5.255 -0.699 -9.100 1.00 97.81 80 ALA A CA 1
ATOM 551 C C . ALA A 1 80 ? 6.472 -0.024 -9.735 1.00 97.81 80 ALA A C 1
ATOM 553 O O . ALA A 1 80 ? 6.519 1.204 -9.834 1.00 97.81 80 ALA A O 1
ATOM 554 N N . MET A 1 81 ? 7.448 -0.820 -10.157 1.00 96.00 81 MET A N 1
ATOM 555 C CA . MET A 1 81 ? 8.684 -0.338 -10.753 1.00 96.00 81 MET A CA 1
ATOM 556 C C . MET A 1 81 ? 9.136 -1.257 -11.878 1.00 96.00 81 MET A C 1
ATOM 558 O O . MET A 1 81 ? 9.187 -2.476 -11.722 1.00 96.00 81 MET A O 1
ATOM 562 N N . ASP A 1 82 ? 9.520 -0.658 -12.997 1.00 93.88 82 ASP A N 1
ATOM 563 C CA . ASP A 1 82 ? 10.313 -1.333 -14.012 1.00 93.88 82 ASP A CA 1
ATOM 564 C C . ASP A 1 82 ? 11.790 -1.329 -13.558 1.00 93.88 82 ASP A C 1
ATOM 566 O O . ASP A 1 82 ? 12.387 -0.252 -13.458 1.00 93.88 82 ASP A O 1
ATOM 570 N N . PRO A 1 83 ? 12.407 -2.499 -13.300 1.00 91.31 83 PRO A N 1
ATOM 571 C CA . PRO A 1 83 ? 13.754 -2.563 -12.744 1.00 91.31 83 PRO A CA 1
ATOM 572 C C . PRO A 1 83 ? 14.863 -2.156 -13.729 1.00 91.31 83 PRO A C 1
ATOM 574 O O . PRO A 1 83 ? 15.975 -1.872 -13.288 1.00 91.31 83 PRO A O 1
ATOM 577 N N . HIS A 1 84 ? 14.590 -2.080 -15.040 1.00 88.06 84 HIS A N 1
ATOM 578 C CA . HIS A 1 84 ? 15.608 -1.724 -16.042 1.00 88.06 84 HIS A CA 1
ATOM 579 C C . HIS A 1 84 ? 15.507 -0.267 -16.492 1.00 88.06 84 HIS A C 1
ATOM 581 O O . HIS A 1 84 ? 16.524 0.339 -16.820 1.00 88.06 84 HIS A O 1
ATOM 587 N N . THR A 1 85 ? 14.299 0.309 -16.527 1.00 90.94 85 THR A N 1
ATOM 588 C CA . THR A 1 85 ? 14.119 1.737 -16.860 1.00 90.94 85 THR A CA 1
ATOM 589 C C . THR A 1 85 ? 14.081 2.630 -15.622 1.00 90.94 85 THR A C 1
ATOM 591 O O . THR A 1 85 ? 14.301 3.836 -15.735 1.00 90.94 85 THR A O 1
ATOM 594 N N . GLY A 1 86 ? 13.787 2.061 -14.448 1.00 92.38 86 GLY A N 1
ATOM 595 C CA . GLY A 1 86 ? 13.533 2.804 -13.216 1.00 92.38 86 GLY A CA 1
ATOM 596 C C . GLY A 1 86 ? 12.188 3.537 -13.206 1.00 92.38 86 GLY A C 1
ATOM 597 O O . GLY A 1 86 ? 11.950 4.347 -12.312 1.00 92.38 86 GLY A O 1
ATOM 598 N N . ALA A 1 87 ? 11.311 3.297 -14.190 1.00 95.38 87 ALA A N 1
ATOM 599 C CA . ALA A 1 87 ? 9.977 3.885 -14.211 1.00 95.38 87 ALA A CA 1
ATOM 600 C C . ALA A 1 87 ? 9.175 3.402 -12.995 1.00 95.38 87 ALA A C 1
ATOM 602 O O . ALA A 1 87 ? 9.079 2.200 -12.762 1.00 95.38 87 ALA A O 1
ATOM 603 N N . GLU A 1 88 ? 8.596 4.332 -12.236 1.00 97.12 88 GLU A N 1
ATOM 604 C CA . GLU A 1 88 ? 7.908 4.057 -10.973 1.00 97.12 88 GLU A CA 1
ATOM 605 C C . GLU A 1 88 ? 6.491 4.631 -10.998 1.00 97.12 88 GLU A C 1
ATOM 607 O O . GLU A 1 88 ? 6.275 5.774 -11.400 1.00 97.12 88 GLU A O 1
ATOM 612 N N . SER A 1 89 ? 5.526 3.872 -10.487 1.00 98.31 89 SER A N 1
ATOM 613 C CA . SER A 1 89 ? 4.203 4.398 -10.172 1.00 98.31 89 SER A CA 1
ATOM 614 C C . SER A 1 89 ? 3.689 3.845 -8.858 1.00 98.31 89 SER A C 1
ATOM 616 O O . SER A 1 89 ? 3.961 2.703 -8.487 1.00 98.31 89 SER A O 1
ATOM 618 N N . THR A 1 90 ? 2.925 4.666 -8.149 1.00 98.69 90 THR A N 1
ATOM 619 C CA . THR A 1 90 ? 2.428 4.341 -6.821 1.00 98.69 90 THR A CA 1
ATOM 620 C C . THR A 1 90 ? 0.934 4.598 -6.734 1.00 98.69 90 THR A C 1
ATOM 622 O O . THR A 1 90 ? 0.379 5.456 -7.423 1.00 98.69 90 THR A O 1
ATOM 625 N N . ALA A 1 91 ? 0.266 3.847 -5.867 1.00 98.75 91 ALA A N 1
ATOM 626 C CA . ALA A 1 91 ? -1.131 4.073 -5.541 1.00 98.75 91 ALA A CA 1
ATOM 627 C C . ALA A 1 91 ? -1.408 3.678 -4.094 1.00 98.75 91 ALA A C 1
ATOM 629 O O . ALA A 1 91 ? -0.821 2.736 -3.564 1.00 98.75 91 ALA A O 1
ATOM 630 N N . ARG A 1 92 ? -2.342 4.387 -3.469 1.00 98.31 92 ARG A N 1
ATOM 631 C CA . ARG A 1 92 ? -2.813 4.108 -2.116 1.00 98.31 92 ARG A CA 1
ATOM 632 C C . ARG A 1 92 ? -4.135 3.355 -2.184 1.00 98.31 92 ARG A C 1
ATOM 634 O O . ARG A 1 92 ? -4.977 3.656 -3.032 1.00 98.31 92 ARG A O 1
ATOM 641 N N . SER A 1 93 ? -4.331 2.387 -1.298 1.00 97.62 93 SER A N 1
ATOM 642 C CA . SER A 1 93 ? -5.628 1.735 -1.137 1.00 97.62 93 SER A CA 1
ATOM 643 C C . SER A 1 93 ? -6.680 2.701 -0.584 1.00 97.62 93 SER A C 1
ATOM 645 O O . SER A 1 93 ? -6.376 3.796 -0.101 1.00 97.62 93 SER A O 1
ATOM 647 N N . ALA A 1 94 ? -7.937 2.257 -0.586 1.00 95.25 94 ALA A N 1
ATOM 648 C CA . ALA A 1 94 ? -8.920 2.823 0.330 1.00 95.25 94 ALA A CA 1
ATOM 649 C C . ALA A 1 94 ? -8.437 2.663 1.782 1.00 95.25 94 ALA A C 1
ATOM 651 O O . ALA A 1 94 ? -7.597 1.806 2.073 1.00 95.25 94 ALA A O 1
ATOM 652 N N . SER A 1 95 ? -8.981 3.464 2.690 1.00 95.44 95 SER A N 1
ATOM 653 C CA . SER A 1 95 ? -8.715 3.354 4.120 1.00 95.44 95 SER A CA 1
ATOM 654 C C . SER A 1 95 ? -9.992 3.056 4.898 1.00 95.44 95 SER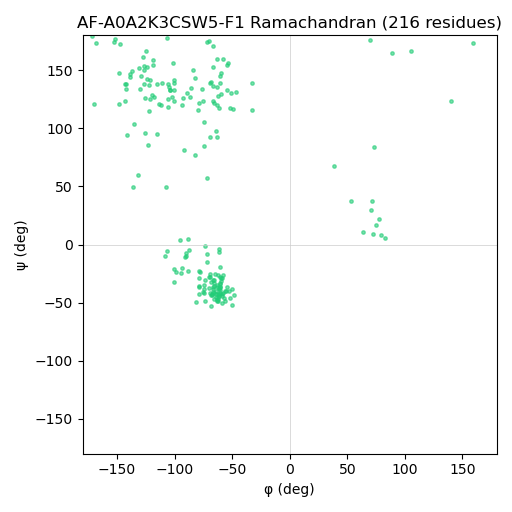 A C 1
ATOM 656 O O . SER A 1 95 ? -11.108 3.301 4.430 1.00 95.44 95 SER A O 1
ATOM 658 N N . PHE A 1 96 ? -9.830 2.505 6.095 1.00 95.31 96 PHE A N 1
ATOM 659 C CA . PHE A 1 96 ? -10.921 2.309 7.042 1.00 95.31 96 PHE A CA 1
ATOM 660 C C . PHE A 1 96 ? -10.460 2.657 8.451 1.00 95.31 96 PHE A C 1
ATOM 662 O O . PHE A 1 96 ? -9.314 2.402 8.826 1.00 95.31 96 PHE A O 1
ATOM 669 N N . ALA A 1 97 ? -11.375 3.226 9.233 1.00 97.00 97 ALA A N 1
ATOM 670 C CA . ALA A 1 97 ? -11.110 3.584 10.615 1.00 97.00 97 ALA A CA 1
ATOM 671 C C . ALA A 1 97 ? -10.900 2.326 11.466 1.00 97.00 97 ALA A C 1
ATOM 673 O O . ALA A 1 97 ? -11.654 1.353 11.360 1.00 97.00 97 ALA A O 1
ATOM 674 N N . LEU A 1 98 ? -9.886 2.359 12.324 1.00 96.88 98 LEU A N 1
ATOM 675 C CA . LEU A 1 98 ? -9.633 1.304 13.290 1.00 96.88 98 LEU A CA 1
ATOM 676 C C . LEU A 1 98 ? -10.461 1.547 14.562 1.00 96.88 98 LEU A C 1
ATOM 678 O O . LEU A 1 98 ? -10.489 2.669 15.074 1.00 96.88 98 LEU A O 1
ATOM 682 N N . PRO A 1 99 ? -11.123 0.512 15.108 1.00 96.00 99 PRO A N 1
ATOM 683 C CA . PRO A 1 99 ? -11.824 0.618 16.380 1.00 96.00 99 PRO A CA 1
ATOM 684 C C . PRO A 1 99 ? -10.845 0.835 17.545 1.00 96.00 99 PRO A C 1
ATOM 686 O O . PRO A 1 99 ? -9.710 0.350 17.515 1.00 96.00 99 PRO A O 1
ATOM 689 N N . GLN A 1 100 ? -11.327 1.486 18.610 1.00 95.75 100 GLN A N 1
ATOM 690 C CA . GLN A 1 100 ? -10.525 1.858 19.786 1.00 95.75 100 GLN A CA 1
ATOM 691 C C . GLN A 1 100 ? -9.656 0.718 20.360 1.00 95.75 100 GLN A C 1
ATOM 693 O O . GLN A 1 100 ? -8.477 0.961 20.609 1.00 95.75 100 GLN A O 1
ATOM 698 N N . PRO A 1 101 ? -10.152 -0.532 20.508 1.00 95.50 101 PRO A N 1
ATOM 699 C CA . PRO A 1 101 ? -9.333 -1.613 21.057 1.00 95.50 101 PRO A CA 1
ATOM 700 C C . PRO A 1 101 ? -8.070 -1.918 20.244 1.00 95.50 101 PRO A C 1
ATOM 702 O O . PRO A 1 101 ? -7.082 -2.363 20.814 1.00 95.50 101 PRO A O 1
ATOM 705 N N . LEU A 1 102 ? -8.081 -1.683 18.926 1.00 95.31 102 LEU A N 1
ATOM 706 C CA . LEU A 1 102 ? -6.882 -1.833 18.099 1.00 95.31 102 LEU A CA 1
ATOM 707 C C . LEU A 1 102 ? -5.963 -0.621 18.245 1.00 95.31 102 LEU A C 1
ATOM 709 O O . LEU A 1 102 ? -4.755 -0.788 18.385 1.00 95.31 102 LEU A O 1
ATOM 713 N N . THR A 1 103 ? -6.513 0.596 18.255 1.00 95.94 103 THR A N 1
ATOM 714 C CA . THR A 1 103 ? -5.692 1.811 18.364 1.00 95.94 103 THR A CA 1
ATOM 715 C C . THR A 1 103 ? -4.982 1.922 19.709 1.00 95.94 103 THR A C 1
ATOM 717 O O . THR A 1 103 ? -3.849 2.391 19.750 1.00 95.94 103 THR A O 1
ATOM 720 N N . ASP A 1 104 ? -5.593 1.430 20.790 1.00 95.62 104 ASP A N 1
ATOM 721 C CA . ASP A 1 104 ? -4.964 1.378 22.117 1.00 95.62 104 ASP A CA 1
ATOM 722 C C . ASP A 1 104 ? -3.719 0.480 22.133 1.00 95.62 104 ASP A C 1
ATOM 724 O O . ASP A 1 104 ? -2.731 0.801 22.790 1.00 95.62 104 ASP A O 1
ATOM 728 N N . LEU A 1 105 ? -3.738 -0.626 21.382 1.00 95.69 105 LEU A N 1
ATOM 729 C CA . LEU A 1 105 ? -2.603 -1.547 21.268 1.00 95.69 105 LEU A CA 1
ATOM 730 C C . LEU A 1 105 ? -1.521 -1.035 20.310 1.00 95.69 105 LEU A C 1
ATOM 732 O O . LEU A 1 105 ? -0.352 -1.350 20.496 1.00 95.69 105 LEU A O 1
ATOM 736 N N . LEU A 1 106 ? -1.893 -0.238 19.305 1.00 95.19 106 LEU A N 1
ATOM 737 C CA . LEU A 1 106 ? -0.945 0.395 18.381 1.00 95.19 106 LEU A CA 1
ATOM 738 C C . LEU A 1 106 ? -0.193 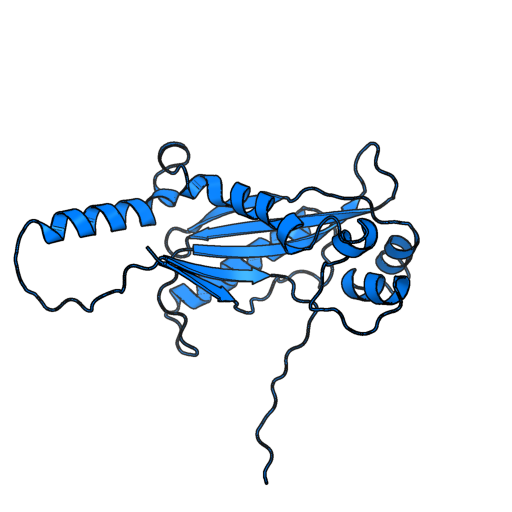1.570 19.024 1.00 95.19 106 LEU A C 1
ATOM 740 O O . LEU A 1 106 ? 0.963 1.808 18.699 1.00 95.19 106 LEU A O 1
ATOM 744 N N . LEU A 1 107 ? -0.854 2.327 19.906 1.00 94.88 107 LEU A N 1
ATOM 745 C CA . LEU A 1 107 ? -0.317 3.566 20.492 1.00 94.88 107 LEU A CA 1
ATOM 746 C C . LEU A 1 107 ? 0.102 3.423 21.962 1.00 94.88 107 LEU A C 1
ATOM 748 O O . LEU A 1 107 ? 0.610 4.374 22.558 1.00 94.88 107 LEU A O 1
ATOM 752 N N . GLY A 1 108 ? -0.166 2.267 22.568 1.00 91.38 108 GLY A N 1
ATOM 753 C CA . GLY A 1 108 ? 0.098 2.005 23.975 1.00 91.38 108 GLY A CA 1
ATOM 754 C C . GLY A 1 108 ? 1.589 1.889 24.321 1.00 91.38 108 GLY A C 1
ATOM 755 O O . GLY A 1 108 ? 2.448 1.877 23.443 1.00 91.38 108 GLY A O 1
ATOM 756 N N . PRO A 1 109 ? 1.919 1.756 25.619 1.00 87.06 109 PRO A N 1
ATOM 757 C CA . PRO A 1 109 ? 3.303 1.591 26.077 1.00 87.06 109 PRO A CA 1
ATOM 758 C C . PRO A 1 109 ? 3.967 0.307 25.551 1.00 87.06 109 PRO A C 1
ATOM 760 O O . PRO A 1 109 ? 5.180 0.271 25.392 1.00 87.06 109 PRO A O 1
ATOM 763 N N . GLU A 1 110 ? 3.164 -0.716 25.249 1.00 87.81 110 GLU A N 1
ATOM 764 C CA . GLU A 1 110 ? 3.576 -1.977 24.622 1.00 87.81 110 GLU A CA 1
ATOM 765 C C . GLU A 1 110 ? 3.085 -2.008 23.163 1.00 87.81 110 GLU A C 1
ATOM 767 O O . GLU A 1 110 ? 2.398 -2.947 22.748 1.00 87.81 110 GLU A O 1
ATOM 772 N N . ALA A 1 111 ? 3.349 -0.923 22.421 1.00 90.38 111 ALA A N 1
ATOM 773 C CA . ALA A 1 111 ? 2.921 -0.756 21.035 1.00 90.38 111 ALA A CA 1
ATOM 774 C C . ALA A 1 111 ? 3.306 -1.976 20.188 1.00 90.38 111 ALA A C 1
ATOM 776 O O . ALA A 1 111 ? 4.453 -2.428 20.204 1.00 90.38 111 ALA A O 1
ATOM 777 N N . MET A 1 112 ? 2.339 -2.509 19.445 1.00 91.25 112 MET A N 1
ATOM 778 C CA . MET A 1 112 ? 2.519 -3.714 18.636 1.00 91.25 112 MET A CA 1
ATOM 779 C C . MET A 1 112 ? 2.100 -3.497 17.188 1.00 91.25 112 MET A C 1
ATOM 781 O O . MET A 1 112 ? 1.341 -2.589 16.878 1.00 91.25 112 MET A O 1
ATOM 785 N N . GLU A 1 113 ? 2.561 -4.372 16.299 1.00 94.06 113 GLU A N 1
ATOM 786 C CA . GLU A 1 113 ? 2.092 -4.427 14.913 1.00 94.06 113 GLU A CA 1
ATOM 787 C C . GLU A 1 113 ? 0.583 -4.718 14.847 1.00 94.06 113 GLU A C 1
ATOM 789 O O . GLU A 1 113 ? 0.059 -5.515 15.634 1.00 94.06 113 GLU A O 1
ATOM 794 N N . LEU A 1 114 ? -0.119 -4.133 13.871 1.00 92.88 114 LEU A N 1
ATOM 795 C CA . LEU A 1 114 ? -1.559 -4.309 13.675 1.00 92.88 114 LEU A CA 1
ATOM 796 C C . LEU A 1 114 ? -1.955 -5.784 13.565 1.00 92.88 114 LEU A C 1
ATOM 798 O O . LEU A 1 114 ? -2.997 -6.168 14.085 1.00 92.88 114 LEU A O 1
ATOM 802 N N . GLY A 1 115 ? -1.127 -6.626 12.939 1.00 89.00 115 GLY A N 1
ATOM 803 C CA . GLY A 1 115 ? -1.374 -8.069 12.873 1.00 89.00 115 GLY A CA 1
ATOM 804 C C . GLY A 1 115 ? -1.422 -8.736 14.255 1.00 89.00 115 GLY A C 1
ATOM 805 O O . GLY A 1 115 ? -2.280 -9.582 14.504 1.00 89.00 115 GLY A O 1
ATOM 806 N N . HIS A 1 116 ? -0.550 -8.323 15.178 1.00 90.62 116 HIS A N 1
ATOM 807 C CA . HIS A 1 116 ? -0.550 -8.812 16.558 1.00 90.62 116 HIS A CA 1
ATOM 808 C C . HIS A 1 116 ? -1.702 -8.219 17.380 1.00 90.62 116 HIS A C 1
ATOM 810 O O . HIS A 1 116 ? -2.330 -8.948 18.152 1.00 90.62 116 HIS A O 1
ATOM 816 N N . ALA A 1 117 ? -2.026 -6.938 17.177 1.00 91.88 117 ALA A N 1
ATOM 817 C CA . ALA A 1 117 ? -3.177 -6.293 17.812 1.00 91.88 117 ALA A CA 1
ATOM 818 C C . ALA A 1 117 ? -4.499 -6.955 17.391 1.00 91.88 117 ALA A C 1
ATOM 820 O O . ALA A 1 117 ? -5.366 -7.225 18.223 1.00 91.88 117 ALA A O 1
ATOM 821 N N . ASP A 1 118 ? -4.631 -7.271 16.104 1.00 90.00 118 ASP A N 1
ATOM 822 C CA . ASP A 1 118 ? -5.754 -8.002 15.525 1.00 90.00 118 ASP A CA 1
ATOM 823 C C . ASP A 1 118 ? -5.920 -9.387 16.173 1.00 90.00 118 ASP A C 1
ATOM 825 O O . ASP A 1 118 ? -6.999 -9.717 16.672 1.00 90.00 118 ASP A O 1
ATOM 829 N N . ASP A 1 119 ? -4.846 -10.176 16.258 1.00 88.69 119 ASP A N 1
ATOM 830 C CA . ASP A 1 119 ? -4.874 -11.488 16.916 1.00 88.69 119 ASP A CA 1
ATOM 831 C C . ASP A 1 119 ? -5.249 -11.381 18.413 1.00 88.69 119 ASP A C 1
ATOM 833 O O . ASP A 1 119 ? -5.989 -12.231 18.926 1.00 88.69 119 ASP A O 1
ATOM 837 N N . ALA A 1 120 ? -4.794 -10.327 19.105 1.00 90.31 120 ALA A N 1
ATOM 838 C CA . ALA A 1 120 ? -5.105 -10.071 20.513 1.00 90.31 120 ALA A CA 1
ATOM 839 C C . ALA A 1 120 ? -6.583 -9.708 20.743 1.00 90.31 120 ALA A C 1
ATOM 841 O O . ALA A 1 120 ? -7.206 -10.239 21.664 1.00 90.31 120 ALA A O 1
ATOM 842 N N . VAL A 1 121 ? -7.162 -8.850 19.898 1.00 90.31 121 VAL A N 1
ATOM 843 C CA . VAL A 1 121 ? -8.560 -8.398 20.025 1.00 90.31 121 VAL A CA 1
ATOM 844 C C . VAL A 1 121 ? -9.550 -9.478 19.584 1.00 90.31 121 VAL A C 1
ATOM 846 O O . VAL A 1 121 ? -10.575 -9.679 20.236 1.00 90.31 121 VAL A O 1
ATOM 849 N N . PHE A 1 122 ? -9.259 -10.202 18.501 1.00 86.56 122 PHE A N 1
ATOM 850 C CA . PHE A 1 122 ? -10.190 -11.175 17.914 1.00 86.56 122 PHE A CA 1
ATOM 851 C C . PHE A 1 122 ? -9.966 -12.624 18.380 1.00 86.56 122 PHE A C 1
ATOM 853 O O . PHE A 1 122 ? -10.663 -13.536 17.925 1.00 86.56 122 PHE A O 1
ATOM 860 N N . GLY A 1 123 ? -9.028 -12.859 19.303 1.00 74.94 123 GLY A N 1
ATOM 861 C CA . GLY A 1 123 ? -8.940 -14.103 20.071 1.00 74.94 123 GLY A CA 1
ATOM 862 C C . GLY A 1 123 ? -8.502 -15.343 19.283 1.00 74.94 123 GLY A C 1
ATOM 863 O O . GLY A 1 123 ? -8.885 -16.459 19.641 1.00 74.94 123 GLY A O 1
ATOM 864 N N . ARG A 1 124 ? -7.688 -15.199 18.228 1.00 60.03 124 ARG A N 1
ATOM 865 C CA . ARG A 1 124 ? -7.052 -16.346 17.552 1.00 60.03 124 ARG A CA 1
ATOM 866 C C . ARG A 1 124 ? -5.542 -16.167 17.478 1.00 60.03 124 ARG A C 1
ATOM 868 O O . ARG A 1 124 ? -5.063 -15.192 16.928 1.00 60.03 124 ARG A O 1
ATOM 875 N N . LYS A 1 125 ? -4.797 -17.164 17.970 1.00 47.16 125 LYS A N 1
ATOM 876 C CA . LYS A 1 125 ? -3.355 -17.291 17.721 1.00 47.16 125 LYS A CA 1
ATOM 877 C C . LYS A 1 125 ? -3.138 -17.792 16.290 1.00 47.16 125 LYS A C 1
ATOM 879 O O . LYS A 1 125 ? -3.589 -18.892 15.976 1.00 47.16 125 LYS A O 1
ATOM 884 N N . ARG A 1 126 ? -2.375 -17.033 15.494 1.00 45.81 126 ARG A N 1
ATOM 885 C CA . ARG A 1 126 ? -1.864 -17.363 14.148 1.00 45.81 126 ARG A CA 1
ATOM 886 C C . ARG A 1 126 ? -2.906 -17.333 13.028 1.00 45.81 126 ARG A C 1
ATOM 888 O O . ARG A 1 126 ? -3.337 -18.377 12.541 1.00 45.81 126 ARG A O 1
ATOM 895 N N . SER A 1 127 ? -3.162 -16.149 12.483 1.00 44.72 127 SER A N 1
ATOM 896 C CA . SER A 1 127 ? -3.563 -16.029 11.073 1.00 44.72 127 SER A CA 1
ATOM 897 C C . SER A 1 127 ? -2.759 -14.963 10.331 1.00 44.72 127 SER A C 1
ATOM 899 O O . SER A 1 127 ? -3.318 -14.059 9.725 1.00 44.72 127 SER A O 1
ATOM 901 N N . GLY A 1 128 ? -1.432 -15.133 10.275 1.00 44.84 128 GLY A N 1
ATOM 902 C CA . GLY A 1 128 ? -0.589 -14.461 9.270 1.00 44.84 128 GLY A CA 1
ATOM 903 C C . GLY A 1 128 ? -0.940 -14.846 7.817 1.00 44.84 128 GLY A C 1
ATOM 904 O O . GLY A 1 128 ? -0.429 -14.254 6.873 1.00 44.84 128 GLY A O 1
ATOM 905 N N . ARG A 1 129 ? -1.843 -15.823 7.629 1.00 48.81 129 ARG A N 1
ATOM 906 C CA . ARG A 1 129 ? -2.505 -16.191 6.369 1.00 48.81 129 ARG A CA 1
ATOM 907 C C . ARG A 1 129 ? -4.023 -16.162 6.598 1.00 48.81 129 ARG A C 1
ATOM 909 O O . ARG A 1 129 ? -4.573 -17.116 7.142 1.00 48.81 129 ARG A O 1
ATOM 916 N N . GLY A 1 130 ? -4.688 -15.057 6.266 1.00 58.97 130 GLY A N 1
ATOM 917 C CA . GLY A 1 130 ? -6.125 -14.861 6.501 1.00 58.97 130 GLY A CA 1
ATOM 918 C C . GLY A 1 130 ? -6.661 -13.587 5.841 1.00 58.97 130 GLY A C 1
ATOM 919 O O . GLY A 1 130 ? -5.898 -12.836 5.238 1.00 58.97 130 GLY A O 1
ATOM 920 N N . SER A 1 131 ? -7.963 -13.323 5.987 1.00 69.50 131 SER A N 1
ATOM 921 C CA . SER A 1 131 ? -8.691 -12.186 5.389 1.00 69.50 131 SER A CA 1
ATOM 922 C C . SER A 1 131 ? -8.203 -10.789 5.821 1.00 69.50 131 SER A C 1
ATOM 924 O O . SER A 1 131 ? -8.708 -9.783 5.335 1.00 69.50 131 SER A O 1
ATOM 926 N N . GLY A 1 132 ? -7.235 -10.709 6.742 1.00 83.12 132 GLY A N 1
ATOM 927 C CA . GLY A 1 132 ? -6.742 -9.467 7.340 1.00 83.12 132 GLY A CA 1
ATOM 928 C C . GLY A 1 132 ? -7.753 -8.796 8.276 1.00 83.12 132 GLY A C 1
ATOM 929 O O . GLY A 1 132 ? -8.897 -9.239 8.396 1.00 83.12 132 GLY A O 1
ATOM 930 N N . THR A 1 133 ? -7.327 -7.703 8.915 1.00 91.50 133 THR A N 1
ATOM 931 C CA . THR A 1 133 ? -8.165 -6.889 9.814 1.00 91.50 133 THR A CA 1
ATOM 932 C C . THR A 1 133 ? -9.442 -6.413 9.124 1.00 91.50 133 THR A C 1
ATOM 934 O O . THR A 1 133 ? -10.520 -6.490 9.710 1.00 91.50 133 THR A O 1
ATOM 937 N N . ILE A 1 134 ? -9.353 -6.023 7.846 1.00 92.94 134 ILE A N 1
ATOM 938 C CA . ILE A 1 134 ? -10.519 -5.632 7.041 1.00 92.94 134 ILE A CA 1
ATOM 939 C C . ILE A 1 134 ? -11.558 -6.751 6.948 1.00 92.94 134 ILE A C 1
ATOM 941 O O . ILE A 1 134 ? -12.750 -6.497 7.110 1.00 92.94 134 ILE A O 1
ATOM 945 N N . GLY A 1 135 ? -11.132 -8.004 6.772 1.00 91.75 135 GLY A N 1
ATOM 946 C CA . GLY A 1 135 ? -12.060 -9.127 6.717 1.00 91.75 135 GLY A CA 1
ATOM 947 C C . GLY A 1 135 ? -12.708 -9.454 8.046 1.00 91.75 135 GLY A C 1
ATOM 948 O O . GLY A 1 135 ? -13.848 -9.902 8.069 1.00 91.75 135 GLY A O 1
ATOM 949 N N . ARG A 1 136 ? -12.054 -9.161 9.17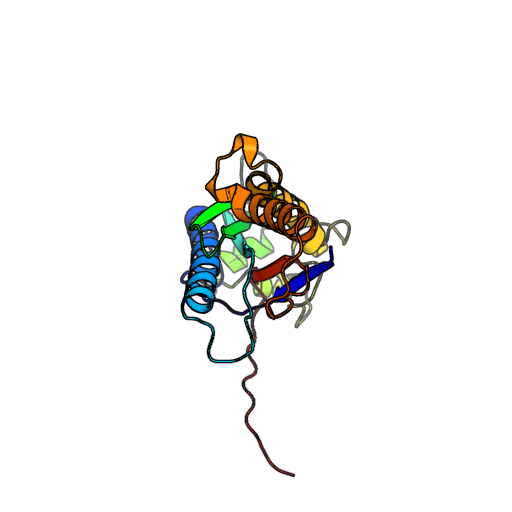0 1.00 89.50 136 ARG A N 1
ATOM 950 C CA . ARG A 1 136 ? -12.705 -9.308 10.476 1.00 89.50 136 ARG A CA 1
ATOM 951 C C . ARG A 1 136 ? -13.728 -8.212 10.716 1.00 89.50 136 ARG A C 1
ATOM 953 O O . ARG A 1 136 ? -14.864 -8.510 11.067 1.00 89.50 136 ARG A O 1
ATOM 960 N N . LEU A 1 137 ? -13.348 -6.959 10.479 1.00 93.00 137 LEU A N 1
ATOM 961 C CA . LEU A 1 137 ? -14.226 -5.810 10.706 1.00 93.00 137 LEU A CA 1
ATOM 962 C C . LEU A 1 137 ? -15.422 -5.782 9.749 1.00 93.00 137 LEU A C 1
ATOM 964 O O . LEU A 1 137 ? -16.498 -5.329 10.129 1.00 93.00 137 LEU A O 1
ATOM 968 N N . SER A 1 138 ? -15.257 -6.303 8.533 1.00 93.19 138 SER A N 1
ATOM 969 C CA . SER A 1 138 ? -16.333 -6.413 7.542 1.00 93.19 138 SER A CA 1
ATOM 970 C C . SER A 1 138 ? -17.147 -7.709 7.643 1.00 93.19 138 SER A C 1
ATOM 972 O O . SER A 1 138 ? -18.010 -7.938 6.801 1.00 93.19 138 SER A O 1
ATOM 974 N N . ASN A 1 139 ? -16.905 -8.567 8.644 1.00 91.00 139 ASN A N 1
ATOM 975 C CA . ASN A 1 139 ? -17.530 -9.894 8.765 1.00 91.00 139 ASN A CA 1
ATOM 976 C C . ASN A 1 139 ? -17.364 -10.773 7.506 1.00 91.00 139 ASN A C 1
ATOM 978 O O . ASN A 1 139 ? -18.270 -11.514 7.127 1.00 91.00 139 ASN A O 1
ATOM 982 N N . GLY A 1 140 ? -16.205 -10.684 6.856 1.00 89.56 140 GLY A N 1
ATOM 983 C CA . GLY A 1 140 ? -15.840 -11.474 5.681 1.00 89.56 140 GLY A CA 1
ATOM 984 C C . GLY A 1 140 ? -16.430 -10.979 4.362 1.00 89.56 140 GLY A C 1
ATOM 985 O O . GLY A 1 140 ? -16.303 -11.686 3.370 1.00 89.56 140 GLY A O 1
ATOM 986 N N . VAL A 1 141 ? -17.068 -9.802 4.334 1.00 92.69 141 VAL A N 1
ATOM 987 C CA . VAL A 1 141 ? -17.573 -9.195 3.087 1.00 92.69 141 VAL A CA 1
ATOM 988 C C . VAL A 1 141 ? -16.431 -8.755 2.172 1.00 92.69 141 VAL A C 1
ATOM 990 O O . VAL A 1 141 ? -16.592 -8.787 0.959 1.00 92.69 141 VAL A O 1
ATOM 993 N N . LEU A 1 142 ? -15.304 -8.342 2.754 1.00 91.50 142 LEU A N 1
ATOM 994 C CA . LEU A 1 142 ? -14.068 -8.054 2.035 1.00 91.50 142 LEU A CA 1
ATOM 995 C C . LEU A 1 142 ? -12.939 -8.890 2.618 1.00 91.50 142 LEU A C 1
ATOM 997 O O . LEU A 1 142 ? -12.836 -9.019 3.836 1.00 91.50 142 LEU A O 1
ATOM 1001 N N . ASP A 1 143 ? -12.041 -9.384 1.780 1.00 89.88 143 ASP A N 1
ATOM 1002 C CA . ASP A 1 143 ? -10.762 -9.919 2.228 1.00 89.88 143 ASP A CA 1
ATOM 1003 C C . ASP A 1 143 ? -9.573 -8.998 1.902 1.00 89.88 143 ASP A C 1
ATOM 1005 O O . ASP A 1 143 ? -9.693 -7.918 1.317 1.00 89.88 143 ASP A O 1
ATOM 1009 N N . ARG A 1 144 ? -8.383 -9.421 2.340 1.00 87.69 144 ARG A N 1
ATOM 1010 C CA . ARG A 1 144 ? -7.135 -8.690 2.117 1.00 87.69 144 ARG A CA 1
ATOM 1011 C C . ARG A 1 144 ? -6.802 -8.578 0.628 1.00 87.69 144 ARG A C 1
ATOM 1013 O O . ARG A 1 144 ? -6.211 -7.583 0.229 1.00 87.69 144 ARG A O 1
ATOM 1020 N N . THR A 1 145 ? -7.116 -9.580 -0.183 1.00 91.56 145 THR A N 1
ATOM 1021 C CA . THR A 1 145 ? -6.831 -9.553 -1.620 1.00 91.56 145 THR A CA 1
ATOM 1022 C C . THR A 1 145 ? -7.708 -8.504 -2.292 1.00 91.56 145 THR A C 1
ATOM 1024 O O . THR A 1 145 ? -7.184 -7.596 -2.933 1.00 91.56 145 THR A O 1
ATOM 1027 N N . GLU A 1 146 ? -9.022 -8.569 -2.075 1.00 93.00 146 GLU A N 1
ATOM 1028 C CA . GLU A 1 146 ? -10.003 -7.625 -2.623 1.00 93.00 146 GLU A CA 1
ATOM 1029 C C . GLU A 1 146 ? -9.679 -6.180 -2.233 1.00 93.00 146 GLU A C 1
ATOM 1031 O O . GLU A 1 146 ? -9.741 -5.275 -3.067 1.00 93.00 146 GLU A O 1
ATOM 1036 N N . PHE A 1 147 ? -9.238 -5.973 -0.989 1.00 92.19 147 PHE A N 1
ATOM 1037 C CA . PHE A 1 147 ? -8.817 -4.666 -0.492 1.00 92.19 147 PHE A CA 1
ATOM 1038 C C . PHE A 1 147 ? -7.631 -4.062 -1.271 1.00 92.19 147 PHE A C 1
ATOM 1040 O O . PHE A 1 147 ? -7.580 -2.846 -1.465 1.00 92.19 147 PHE A O 1
ATOM 1047 N N . HIS A 1 148 ? -6.696 -4.885 -1.760 1.00 95.06 148 HIS A N 1
ATOM 1048 C CA . HIS A 1 148 ? -5.502 -4.413 -2.472 1.00 95.06 148 HIS A CA 1
ATOM 1049 C C . HIS A 1 148 ? -5.645 -4.376 -3.997 1.00 95.06 148 HIS A C 1
ATOM 1051 O O . HIS A 1 148 ? -4.938 -3.598 -4.639 1.00 95.06 148 HIS A O 1
ATOM 1057 N N . VAL A 1 149 ? -6.542 -5.173 -4.594 1.00 96.12 149 VAL A N 1
ATOM 1058 C CA . VAL A 1 149 ? -6.674 -5.304 -6.061 1.00 96.12 149 VAL A CA 1
ATOM 1059 C C . VAL A 1 149 ? -6.808 -3.945 -6.747 1.00 96.12 149 VAL A C 1
ATOM 1061 O O . VAL A 1 149 ? -6.100 -3.672 -7.715 1.00 96.12 149 VAL A O 1
ATOM 1064 N N . HIS A 1 150 ? -7.661 -3.062 -6.227 1.00 97.69 150 HIS A N 1
ATOM 1065 C CA . HIS A 1 150 ? -7.857 -1.738 -6.819 1.00 97.69 150 HIS A CA 1
ATOM 1066 C C . HIS A 1 150 ? -6.597 -0.869 -6.760 1.00 97.69 150 HIS A C 1
ATOM 1068 O O . HIS A 1 150 ? -6.280 -0.202 -7.740 1.00 97.69 150 HIS A O 1
ATOM 1074 N N . ALA A 1 151 ? -5.854 -0.904 -5.652 1.00 98.06 151 ALA A N 1
ATOM 1075 C CA . ALA A 1 151 ? -4.612 -0.147 -5.517 1.00 98.06 151 ALA A CA 1
ATOM 1076 C C . ALA A 1 151 ? -3.542 -0.656 -6.493 1.00 98.06 151 ALA A C 1
ATOM 1078 O O . ALA A 1 151 ? -2.881 0.144 -7.148 1.00 98.06 151 ALA A O 1
ATOM 1079 N N . VAL A 1 152 ? -3.428 -1.978 -6.658 1.00 97.94 152 VAL A N 1
ATOM 1080 C CA . VAL A 1 152 ? -2.515 -2.576 -7.642 1.00 97.94 152 VAL A CA 1
ATOM 1081 C C . VAL A 1 152 ? -2.897 -2.156 -9.059 1.00 97.94 152 VAL A C 1
ATOM 1083 O O . VAL A 1 152 ? -2.037 -1.698 -9.804 1.00 97.94 152 VAL A O 1
ATOM 1086 N N . ILE A 1 153 ? -4.180 -2.226 -9.427 1.00 97.50 153 ILE A N 1
ATOM 1087 C CA . ILE A 1 153 ? -4.650 -1.762 -10.742 1.00 97.50 153 ILE A CA 1
ATOM 1088 C C . ILE A 1 153 ? -4.290 -0.287 -10.959 1.00 97.50 153 ILE A C 1
ATOM 1090 O O . ILE A 1 153 ? -3.765 0.059 -12.016 1.00 97.50 153 ILE A O 1
ATOM 1094 N N . CYS A 1 154 ? -4.534 0.573 -9.966 1.00 98.50 154 CYS A N 1
ATOM 1095 C CA . CYS A 1 154 ? -4.207 1.995 -10.043 1.00 98.50 154 CYS A CA 1
ATOM 1096 C C . CYS A 1 154 ? -2.702 2.243 -10.225 1.00 98.50 154 CYS A C 1
ATOM 1098 O O . CYS A 1 154 ? -2.329 3.059 -11.065 1.00 98.50 154 CYS A O 1
ATOM 1100 N N . ALA A 1 155 ? -1.844 1.518 -9.500 1.00 98.19 155 ALA A N 1
ATOM 1101 C CA . ALA A 1 155 ? -0.392 1.619 -9.650 1.00 98.19 155 ALA A CA 1
ATOM 1102 C C . ALA A 1 155 ? 0.087 1.143 -11.033 1.00 98.19 155 ALA A C 1
ATOM 1104 O O . ALA A 1 155 ? 1.112 1.598 -11.520 1.00 98.19 155 ALA A O 1
ATOM 1105 N N . LEU A 1 156 ? -0.657 0.258 -11.703 1.00 96.75 156 LEU A N 1
ATOM 1106 C CA . LEU A 1 156 ? -0.299 -0.259 -13.025 1.00 96.75 156 LEU A CA 1
ATOM 1107 C C . LEU A 1 156 ? -0.803 0.599 -14.196 1.00 96.75 156 LEU A C 1
ATOM 1109 O O . LEU A 1 156 ? -0.461 0.313 -15.345 1.00 96.75 156 LEU A O 1
ATOM 1113 N N . LEU A 1 157 ? -1.585 1.656 -13.943 1.00 96.62 157 LEU A N 1
ATOM 1114 C CA . LEU A 1 157 ? -2.157 2.495 -15.004 1.00 96.62 157 LEU A CA 1
ATOM 1115 C C . LEU A 1 157 ? -1.118 3.029 -16.007 1.00 96.62 157 LEU A C 1
ATOM 1117 O O . LEU A 1 157 ? -1.419 2.981 -17.202 1.00 96.62 157 LEU A O 1
ATOM 1121 N N . PRO A 1 158 ? 0.095 3.463 -15.603 1.00 96.06 158 PRO A N 1
ATOM 1122 C CA . PRO A 1 158 ? 1.099 3.912 -16.567 1.00 96.06 158 PRO A CA 1
ATOM 1123 C C . PRO A 1 158 ? 1.537 2.840 -17.568 1.00 96.06 158 PRO A C 1
ATOM 1125 O O . PRO A 1 158 ? 1.702 3.151 -18.742 1.00 96.06 158 PRO A O 1
ATOM 1128 N N . TRP A 1 159 ? 1.637 1.573 -17.153 1.00 93.88 159 TRP A N 1
ATOM 1129 C CA . TRP A 1 159 ? 1.950 0.451 -18.053 1.00 93.88 159 TRP A CA 1
ATOM 1130 C C . TRP A 1 159 ? 0.749 -0.004 -18.887 1.00 93.88 159 TRP A C 1
ATOM 1132 O O . TRP A 1 159 ? 0.920 -0.572 -19.963 1.00 93.88 159 TRP A O 1
ATOM 1142 N N . LEU A 1 160 ? -0.476 0.261 -18.424 1.00 92.06 160 LEU A N 1
ATOM 1143 C CA . LEU A 1 160 ? -1.698 0.016 -19.196 1.00 92.06 160 LEU A CA 1
ATOM 1144 C C . LEU A 1 160 ? -1.961 1.104 -20.248 1.00 92.06 160 LEU A C 1
ATOM 1146 O O . LEU A 1 160 ? -2.708 0.864 -21.196 1.00 92.06 160 LEU A O 1
ATOM 1150 N N . GLN A 1 161 ? -1.399 2.301 -20.067 1.00 93.69 161 GLN A N 1
ATOM 1151 C CA . GLN A 1 161 ? -1.599 3.465 -20.934 1.00 93.69 161 GLN A CA 1
ATOM 1152 C C . GLN A 1 161 ? -0.273 4.199 -21.233 1.00 93.69 161 GLN A C 1
ATOM 1154 O O . GLN A 1 161 ? -0.221 5.425 -21.094 1.00 93.69 161 GLN A O 1
ATOM 1159 N N . PRO A 1 162 ? 0.813 3.522 -21.652 1.00 92.69 162 PRO A N 1
ATOM 1160 C CA . PRO A 1 162 ? 2.135 4.152 -21.754 1.00 92.69 162 PRO A CA 1
ATOM 1161 C C . PRO A 1 162 ? 2.172 5.328 -22.731 1.00 92.69 162 PRO A C 1
ATOM 1163 O O . PRO A 1 162 ? 2.901 6.289 -22.512 1.00 92.69 162 PRO A O 1
ATOM 1166 N N . GLN A 1 163 ? 1.313 5.333 -23.750 1.00 91.69 163 GLN A N 1
ATOM 1167 C CA . GLN A 1 163 ? 1.163 6.450 -24.683 1.00 91.69 163 GLN A CA 1
ATOM 1168 C C . GLN A 1 163 ? 0.720 7.765 -24.014 1.00 91.69 163 GLN A C 1
ATOM 1170 O O . GLN A 1 163 ? 0.880 8.830 -24.605 1.00 91.69 163 GLN A O 1
ATOM 1175 N N . LEU A 1 164 ? 0.145 7.703 -22.806 1.00 94.50 164 LEU A N 1
ATOM 1176 C CA . LEU A 1 164 ? -0.252 8.872 -22.012 1.00 94.50 164 LEU A CA 1
ATOM 1177 C C . LEU A 1 164 ? 0.770 9.236 -20.925 1.00 94.50 164 LEU A C 1
ATOM 1179 O O . LEU A 1 164 ? 0.793 10.385 -20.490 1.00 94.50 164 LEU A O 1
ATOM 1183 N N . TYR A 1 165 ? 1.596 8.282 -20.486 1.00 92.69 165 TYR A N 1
ATOM 1184 C CA . TYR A 1 165 ? 2.536 8.451 -19.367 1.00 92.69 165 TYR A CA 1
ATOM 1185 C C . TYR A 1 165 ? 4.012 8.532 -19.798 1.00 92.69 165 TYR A C 1
ATOM 1187 O O . TYR A 1 165 ? 4.861 8.915 -18.994 1.00 92.69 165 TYR A O 1
ATOM 1195 N N . GLY A 1 166 ? 4.317 8.240 -21.065 1.00 89.06 166 GLY A N 1
ATOM 1196 C CA . GLY A 1 166 ? 5.637 8.385 -21.678 1.00 89.06 166 GLY A CA 1
ATOM 1197 C C . GLY A 1 166 ? 6.389 7.068 -21.895 1.00 89.06 166 GLY A C 1
ATOM 1198 O O . GLY A 1 166 ? 6.054 6.023 -21.338 1.00 89.06 166 GLY A O 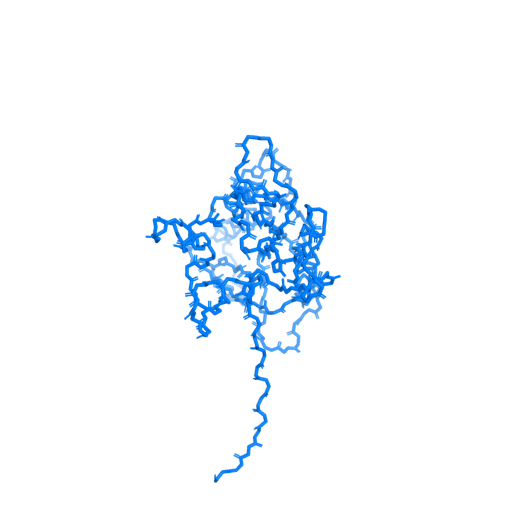1
ATOM 1199 N N . GLU A 1 167 ? 7.453 7.157 -22.698 1.00 83.62 167 GLU A N 1
ATOM 1200 C CA . GLU A 1 167 ? 8.286 6.027 -23.144 1.00 83.62 167 GLU A CA 1
ATOM 1201 C C . GLU A 1 167 ? 8.789 5.079 -22.038 1.00 83.62 167 GLU A C 1
ATOM 1203 O O . GLU A 1 167 ? 8.778 3.871 -22.280 1.00 83.62 167 GLU A O 1
ATOM 1208 N N . PRO A 1 168 ? 9.178 5.532 -20.822 1.00 88.44 168 PRO A N 1
ATOM 1209 C CA . PRO A 1 168 ? 9.696 4.621 -19.795 1.00 88.44 168 PRO A CA 1
ATOM 1210 C C . PRO A 1 168 ? 8.736 3.487 -19.400 1.00 88.44 168 PRO A C 1
ATOM 1212 O O . PRO A 1 168 ? 9.190 2.420 -18.998 1.00 88.44 168 PRO A O 1
ATOM 1215 N N . TYR A 1 169 ? 7.422 3.685 -19.554 1.00 91.12 169 TYR A N 1
ATOM 1216 C CA . TYR A 1 169 ? 6.396 2.680 -19.241 1.00 91.12 169 TYR A CA 1
ATOM 1217 C C . TYR A 1 169 ? 6.049 1.767 -20.430 1.00 91.12 169 TYR A C 1
ATOM 1219 O O . TYR A 1 169 ? 5.322 0.787 -20.270 1.00 91.12 169 TYR A O 1
ATOM 1227 N N . GLY A 1 170 ? 6.539 2.083 -21.633 1.00 82.50 170 GLY A N 1
ATOM 1228 C CA . GLY A 1 170 ? 6.199 1.393 -22.880 1.00 82.50 170 GLY A CA 1
ATOM 1229 C C . GLY A 1 170 ? 7.096 0.207 -23.233 1.00 82.50 170 GLY A C 1
ATOM 1230 O O . GLY A 1 170 ? 6.776 -0.511 -24.181 1.00 82.50 170 GLY A O 1
ATOM 1231 N N . ARG A 1 171 ? 8.188 -0.033 -22.490 1.00 82.62 171 ARG A N 1
ATOM 1232 C CA . ARG A 1 171 ? 9.218 -1.023 -22.858 1.00 82.62 171 ARG A CA 1
ATOM 1233 C C . ARG A 1 171 ? 8.640 -2.399 -23.205 1.00 82.62 171 ARG A C 1
ATOM 1235 O O . ARG A 1 171 ? 8.878 -2.903 -24.296 1.00 82.62 171 ARG A O 1
ATOM 1242 N N . PHE A 1 172 ? 7.803 -2.958 -22.332 1.00 69.06 172 PHE A N 1
ATOM 1243 C CA . PHE A 1 172 ? 7.202 -4.288 -22.524 1.00 69.06 172 PHE A CA 1
ATOM 1244 C C . PHE A 1 172 ? 6.331 -4.387 -23.780 1.00 69.06 172 PHE A C 1
ATOM 1246 O O . PHE A 1 172 ? 6.253 -5.440 -24.413 1.00 69.06 172 PHE A O 1
ATOM 1253 N N . LEU A 1 173 ? 5.662 -3.291 -24.150 1.00 63.75 173 LEU A N 1
ATOM 1254 C CA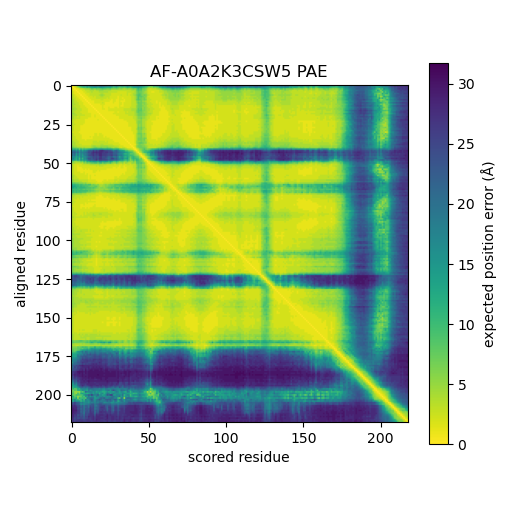 . LEU A 1 173 ? 4.809 -3.238 -25.336 1.00 63.75 173 LEU A CA 1
ATOM 1255 C C . LEU A 1 173 ? 5.640 -3.083 -26.613 1.00 63.75 173 LEU A C 1
ATOM 1257 O O . LEU A 1 173 ? 5.309 -3.698 -27.630 1.00 63.75 173 LEU A O 1
ATOM 1261 N N . ASN A 1 174 ? 6.739 -2.332 -26.541 1.00 59.72 174 ASN A N 1
ATOM 1262 C CA . ASN A 1 174 ? 7.672 -2.147 -27.648 1.00 59.72 174 ASN A CA 1
ATOM 1263 C C . ASN A 1 174 ? 8.412 -3.459 -27.978 1.00 59.72 174 ASN A C 1
ATOM 1265 O O . ASN A 1 174 ? 8.433 -3.869 -29.141 1.00 59.72 174 ASN A O 1
ATOM 1269 N N . ASP A 1 175 ? 8.879 -4.195 -26.965 1.00 58.28 175 ASP A N 1
ATOM 1270 C CA . ASP A 1 175 ? 9.582 -5.477 -27.140 1.00 58.28 175 ASP A CA 1
ATOM 1271 C C . ASP A 1 175 ? 8.665 -6.571 -27.736 1.00 58.28 175 ASP A C 1
ATOM 1273 O O . ASP A 1 175 ? 9.075 -7.364 -28.593 1.00 58.28 175 ASP A O 1
ATOM 1277 N N . CYS A 1 176 ? 7.375 -6.577 -27.368 1.00 51.47 176 CYS A N 1
ATOM 1278 C CA . CYS A 1 176 ? 6.366 -7.451 -27.979 1.00 51.47 176 CYS A CA 1
ATOM 1279 C C . CYS A 1 176 ? 6.103 -7.121 -29.465 1.00 51.47 176 CYS A C 1
ATOM 1281 O O . CYS A 1 176 ? 5.749 -8.008 -30.253 1.00 51.47 176 CYS A O 1
ATOM 1283 N N . GLY A 1 177 ? 6.248 -5.850 -29.854 1.00 46.59 177 GLY A N 1
ATOM 1284 C CA . GLY A 1 177 ? 6.079 -5.372 -31.228 1.00 46.59 177 GLY A CA 1
ATOM 1285 C C . GLY A 1 177 ? 7.245 -5.751 -32.144 1.00 46.59 177 GLY A C 1
ATOM 1286 O O . GLY A 1 177 ? 7.023 -6.208 -33.270 1.00 46.59 177 GLY A O 1
ATOM 1287 N N . GLU A 1 178 ? 8.480 -5.639 -31.657 1.00 45.22 178 GLU A N 1
ATOM 1288 C CA . GLU A 1 178 ? 9.687 -5.986 -32.418 1.00 45.22 178 GLU A CA 1
ATOM 1289 C C . GLU A 1 178 ? 9.828 -7.498 -32.650 1.00 45.22 178 GLU A C 1
ATOM 1291 O O . GLU A 1 178 ? 10.182 -7.931 -33.754 1.00 45.22 178 GLU A O 1
ATOM 1296 N N . ALA A 1 179 ? 9.458 -8.326 -31.664 1.00 42.44 179 ALA A N 1
ATOM 1297 C CA . ALA A 1 179 ? 9.423 -9.784 -31.811 1.00 42.44 179 ALA A CA 1
ATOM 1298 C C . ALA A 1 179 ? 8.460 -10.246 -32.929 1.00 42.44 179 ALA A C 1
ATOM 1300 O O . ALA A 1 179 ? 8.733 -11.227 -33.625 1.00 42.44 179 ALA A O 1
ATOM 1301 N N . ARG A 1 180 ? 7.363 -9.510 -33.172 1.00 41.53 180 ARG A N 1
ATOM 1302 C CA . ARG A 1 180 ? 6.435 -9.770 -34.291 1.00 41.53 180 ARG A CA 1
ATOM 1303 C C . ARG A 1 180 ? 6.993 -9.373 -35.655 1.00 41.53 180 ARG A C 1
ATOM 1305 O O . ARG A 1 180 ? 6.641 -10.010 -36.645 1.00 41.53 180 ARG A O 1
ATOM 1312 N N . GLN A 1 181 ? 7.844 -8.352 -35.734 1.00 42.84 181 GLN A N 1
ATOM 1313 C CA . GLN A 1 181 ? 8.438 -7.918 -37.004 1.00 42.84 181 GLN A CA 1
ATOM 1314 C C . GLN A 1 181 ? 9.597 -8.827 -37.439 1.00 42.84 181 GLN A C 1
ATOM 1316 O O . GLN A 1 181 ? 9.705 -9.157 -38.621 1.00 42.84 181 GLN A O 1
ATOM 1321 N N . LYS A 1 182 ? 10.409 -9.321 -36.494 1.00 42.91 182 LYS A N 1
ATOM 1322 C CA . LYS A 1 182 ? 11.523 -10.244 -36.787 1.00 42.91 182 LYS A CA 1
ATOM 1323 C C . LYS A 1 182 ? 11.068 -11.641 -37.234 1.00 42.91 182 LYS A C 1
ATOM 1325 O O . LYS A 1 182 ? 11.758 -12.277 -38.022 1.00 42.91 182 LYS A O 1
ATOM 1330 N N . GLN A 1 183 ? 9.870 -12.094 -36.849 1.00 44.28 183 GLN A N 1
ATOM 1331 C CA . GLN A 1 183 ? 9.282 -13.337 -37.382 1.00 44.28 183 GLN A CA 1
ATOM 1332 C C . GLN A 1 183 ? 8.802 -13.224 -38.845 1.00 44.28 183 GLN A C 1
ATOM 1334 O O . GLN A 1 183 ? 8.459 -14.235 -39.456 1.00 44.28 183 GLN A O 1
ATOM 1339 N N . GLY A 1 184 ? 8.801 -12.021 -39.432 1.00 40.75 184 GLY A N 1
ATOM 1340 C CA . GLY A 1 184 ? 8.409 -11.786 -40.822 1.00 40.75 184 GLY A CA 1
ATOM 1341 C C . GLY A 1 184 ? 9.544 -11.857 -41.848 1.00 40.75 184 GLY A C 1
ATOM 1342 O O . GLY A 1 184 ? 9.249 -11.840 -43.041 1.00 40.75 184 GLY A O 1
ATOM 1343 N N . HIS A 1 185 ? 10.819 -11.906 -41.445 1.00 43.91 185 HIS A N 1
ATOM 1344 C CA . HIS A 1 185 ? 11.968 -11.956 -42.363 1.00 43.91 185 HIS A CA 1
ATOM 1345 C C . HIS A 1 185 ? 12.976 -13.005 -41.881 1.00 43.91 185 HIS A C 1
ATOM 1347 O O . HIS A 1 185 ? 13.709 -12.801 -40.919 1.00 43.91 185 HIS A O 1
ATOM 1353 N N . GLY A 1 186 ? 12.986 -14.160 -42.548 1.00 40.75 186 GLY A N 1
ATOM 1354 C CA . GLY A 1 186 ? 13.808 -15.301 -42.166 1.00 40.75 186 GLY A CA 1
ATOM 1355 C C . GLY A 1 186 ? 15.313 -15.034 -42.246 1.00 40.75 186 GLY A C 1
ATOM 1356 O O . GLY A 1 186 ? 15.863 -14.843 -43.329 1.00 40.75 186 GLY A O 1
ATOM 1357 N N . HIS A 1 187 ? 15.992 -15.165 -41.109 1.00 36.09 187 HIS A N 1
ATOM 1358 C CA . HIS A 1 187 ? 17.342 -15.712 -41.058 1.00 36.09 187 HIS A CA 1
ATOM 1359 C C . HIS A 1 187 ? 17.550 -16.446 -39.729 1.00 36.09 187 HIS A C 1
ATOM 1361 O O . HIS A 1 187 ? 17.381 -15.879 -38.656 1.00 36.09 187 HIS A O 1
ATOM 1367 N N . LEU A 1 188 ? 17.861 -17.741 -39.819 1.00 41.06 188 LEU A N 1
ATOM 1368 C CA . LEU A 1 188 ? 18.114 -18.626 -38.685 1.00 41.06 188 LEU A CA 1
ATOM 1369 C C . LEU A 1 188 ? 19.490 -18.313 -38.085 1.00 41.06 188 LEU A C 1
ATOM 1371 O O . LEU A 1 188 ? 20.513 -18.712 -38.638 1.00 41.06 188 LEU A O 1
ATOM 1375 N N . GLN A 1 189 ? 19.512 -17.659 -36.927 1.00 35.59 189 GLN A N 1
ATOM 1376 C CA . GLN A 1 189 ? 20.576 -17.826 -35.940 1.00 35.59 189 GLN A CA 1
ATOM 1377 C C . GLN A 1 189 ? 19.927 -18.271 -34.628 1.00 35.59 189 GLN A C 1
ATOM 1379 O O . GLN A 1 189 ? 18.832 -17.832 -34.289 1.00 35.59 189 GLN A O 1
ATOM 1384 N N . GLN A 1 190 ? 20.555 -19.240 -33.960 1.00 40.97 190 GLN A N 1
ATOM 1385 C CA . GLN A 1 190 ? 20.075 -19.845 -32.717 1.00 40.97 190 GLN A CA 1
ATOM 1386 C C . GLN A 1 190 ? 20.015 -18.790 -31.605 1.00 40.97 190 GLN A C 1
ATOM 1388 O O . GLN A 1 190 ? 20.999 -18.562 -30.908 1.00 40.97 190 GLN A O 1
ATOM 1393 N N . GLU A 1 191 ? 18.858 -18.160 -31.435 1.00 38.03 191 GLU A N 1
ATOM 1394 C CA . GLU A 1 191 ? 18.532 -17.380 -30.245 1.00 38.03 191 GLU A CA 1
ATOM 1395 C C . GLU A 1 191 ? 17.894 -18.314 -29.209 1.00 38.03 191 GLU A C 1
ATOM 1397 O O . GLU A 1 191 ? 16.991 -19.099 -29.518 1.00 38.03 191 GLU A O 1
ATOM 1402 N N . GLN A 1 192 ? 18.398 -18.259 -27.973 1.00 39.25 192 GLN A N 1
ATOM 1403 C CA . GLN A 1 192 ? 17.765 -18.883 -26.815 1.00 39.25 192 GLN A CA 1
ATOM 1404 C C . GLN A 1 192 ? 16.305 -18.429 -26.759 1.00 39.25 192 GLN A C 1
ATOM 1406 O O . GLN A 1 192 ? 16.011 -17.241 -26.643 1.00 39.25 192 GLN A O 1
ATOM 1411 N N . GLN A 1 193 ? 15.387 -19.385 -26.884 1.00 34.00 193 GLN A N 1
ATOM 1412 C CA . GLN A 1 193 ? 13.953 -19.137 -26.837 1.00 34.00 193 GLN A CA 1
ATOM 1413 C C . GLN A 1 193 ? 13.572 -18.603 -25.451 1.00 34.00 193 GLN A C 1
ATOM 1415 O O . GLN A 1 193 ? 13.353 -19.384 -24.527 1.00 34.00 193 GLN A O 1
ATOM 1420 N N . ARG A 1 194 ? 13.444 -17.279 -25.306 1.00 42.50 194 ARG A N 1
ATOM 1421 C CA . A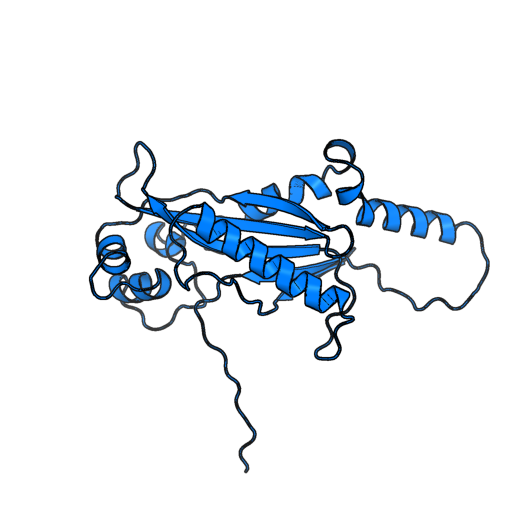RG A 1 194 ? 12.643 -16.701 -24.224 1.00 42.50 194 ARG A CA 1
ATOM 1422 C C . ARG A 1 194 ? 11.202 -17.182 -24.411 1.00 42.50 194 ARG A C 1
ATOM 1424 O O . ARG A 1 194 ? 10.580 -16.930 -25.444 1.00 42.50 194 ARG A O 1
ATOM 1431 N N . HIS A 1 195 ? 10.676 -17.927 -23.444 1.00 38.56 195 HIS A N 1
ATOM 1432 C CA . HIS A 1 195 ? 9.254 -18.254 -23.397 1.00 38.56 195 HIS A CA 1
ATOM 1433 C C . HIS A 1 195 ? 8.468 -16.961 -23.133 1.00 38.56 195 HIS A C 1
ATOM 1435 O O . HIS A 1 195 ? 8.751 -16.258 -22.173 1.00 38.56 195 HIS A O 1
ATOM 1441 N N . GLY A 1 196 ? 7.524 -16.622 -24.018 1.00 31.94 196 GLY A N 1
ATOM 1442 C CA . GLY A 1 196 ? 6.790 -15.345 -24.042 1.00 31.94 196 GLY A CA 1
ATOM 1443 C C . GLY A 1 196 ? 5.752 -15.154 -22.926 1.00 31.94 196 GLY A C 1
ATOM 1444 O O . GLY A 1 196 ? 4.565 -14.960 -23.213 1.00 31.94 196 GLY A O 1
ATOM 1445 N N . GLY A 1 197 ? 6.189 -15.238 -21.671 1.00 39.38 197 GLY A N 1
ATOM 1446 C CA . GLY A 1 197 ? 5.431 -14.836 -20.487 1.00 39.38 197 GLY A CA 1
ATOM 1447 C C . GLY A 1 197 ? 5.890 -13.475 -19.963 1.00 39.38 197 GLY A C 1
ATOM 1448 O O . GLY A 1 197 ? 7.014 -13.072 -20.237 1.00 39.38 197 GLY A O 1
ATOM 1449 N N . VAL A 1 198 ? 5.010 -12.778 -19.240 1.00 51.12 198 VAL A N 1
ATOM 1450 C CA . VAL A 1 198 ? 5.379 -11.594 -18.445 1.00 51.12 198 VAL A CA 1
ATOM 1451 C C . VAL A 1 198 ? 5.685 -12.067 -17.032 1.00 51.12 198 VAL A C 1
ATOM 1453 O O . VAL A 1 198 ? 4.841 -12.742 -16.437 1.00 51.12 198 VAL A O 1
ATOM 1456 N N . GLU A 1 199 ? 6.856 -11.729 -16.498 1.00 52.03 199 GLU A N 1
ATOM 1457 C CA . GLU A 1 199 ? 7.264 -12.125 -15.147 1.00 52.03 199 GLU A CA 1
ATOM 1458 C C . GLU A 1 199 ? 7.184 -10.942 -14.171 1.00 52.03 199 GLU A C 1
ATOM 1460 O O . GLU A 1 199 ? 7.853 -9.922 -14.333 1.00 52.03 199 GLU A O 1
ATOM 1465 N N . LEU A 1 200 ? 6.332 -11.085 -13.155 1.00 63.66 200 LEU A N 1
ATOM 1466 C CA . LEU A 1 200 ? 6.102 -10.121 -12.087 1.00 63.66 200 LEU A CA 1
ATOM 1467 C C . LEU A 1 200 ? 6.756 -10.621 -10.798 1.00 63.66 200 LEU A C 1
ATOM 1469 O O . LEU A 1 200 ? 6.423 -11.701 -10.302 1.00 63.66 200 LEU A O 1
ATOM 1473 N N . VAL A 1 201 ? 7.617 -9.808 -10.196 1.00 65.44 201 VAL A N 1
ATOM 1474 C CA . VAL A 1 201 ? 8.137 -10.076 -8.852 1.00 65.44 201 VAL A CA 1
ATOM 1475 C C . VAL A 1 201 ? 7.373 -9.229 -7.844 1.00 65.44 201 VAL A C 1
ATOM 1477 O O . VAL A 1 201 ? 7.325 -8.008 -7.960 1.00 65.44 201 VAL A O 1
ATOM 1480 N N . ALA A 1 202 ? 6.775 -9.876 -6.846 1.00 59.19 202 ALA A N 1
ATOM 1481 C CA . ALA A 1 202 ? 6.001 -9.215 -5.805 1.00 59.19 202 ALA A CA 1
ATOM 1482 C C . ALA A 1 202 ? 6.651 -9.366 -4.420 1.00 59.19 202 ALA A C 1
ATOM 1484 O O . ALA A 1 202 ? 7.074 -10.459 -4.036 1.00 59.19 202 ALA A O 1
ATOM 1485 N N . ALA A 1 203 ? 6.658 -8.289 -3.637 1.00 57.59 203 ALA A N 1
ATOM 1486 C CA . ALA A 1 203 ? 6.944 -8.307 -2.203 1.00 57.59 203 ALA A CA 1
ATOM 1487 C C . ALA A 1 203 ? 5.814 -7.627 -1.422 1.00 57.59 203 ALA A C 1
ATOM 1489 O O . ALA A 1 203 ? 5.109 -6.758 -1.927 1.00 57.59 203 ALA A O 1
ATOM 1490 N N . GLY A 1 204 ? 5.627 -7.999 -0.163 1.00 51.78 204 GLY A N 1
ATOM 1491 C CA . GLY A 1 204 ? 4.687 -7.298 0.703 1.00 51.78 204 GLY A CA 1
ATOM 1492 C C . GLY A 1 204 ? 4.837 -7.702 2.155 1.00 51.78 204 GLY A C 1
ATOM 1493 O O . GLY A 1 204 ? 5.596 -8.621 2.478 1.00 51.78 204 GLY A O 1
ATOM 1494 N N . THR A 1 205 ? 4.109 -7.022 3.036 1.00 46.34 205 THR A N 1
ATOM 1495 C CA . THR A 1 205 ? 4.085 -7.351 4.462 1.00 46.34 205 THR A CA 1
ATOM 1496 C C . THR A 1 205 ? 3.363 -8.684 4.690 1.00 46.34 205 THR A C 1
ATOM 1498 O O . THR A 1 205 ? 2.142 -8.788 4.836 1.00 46.34 205 THR A O 1
ATOM 1501 N N . SER A 1 206 ? 4.130 -9.772 4.711 1.00 41.12 206 SER A N 1
ATOM 1502 C CA . SER A 1 206 ? 3.715 -10.987 5.403 1.00 41.12 206 SER A CA 1
ATOM 1503 C C . SER A 1 206 ? 3.969 -10.776 6.891 1.00 41.12 206 SER A C 1
ATOM 1505 O O . SER A 1 206 ? 5.122 -10.559 7.262 1.00 41.12 206 SER A O 1
ATOM 1507 N N . GLY A 1 207 ? 2.935 -10.891 7.731 1.00 39.28 207 GLY A N 1
ATOM 1508 C CA . GLY A 1 207 ? 3.136 -11.078 9.171 1.00 39.28 207 GLY A CA 1
ATOM 1509 C C . GLY A 1 207 ? 4.151 -12.211 9.360 1.00 39.28 207 GLY A C 1
ATOM 1510 O O . GLY A 1 207 ? 3.948 -13.316 8.849 1.00 39.28 207 GLY A O 1
ATOM 1511 N N . ALA A 1 208 ? 5.297 -11.873 9.942 1.00 31.17 208 ALA A N 1
ATOM 1512 C CA . ALA A 1 208 ? 6.560 -12.577 9.760 1.00 31.17 208 ALA A CA 1
ATOM 1513 C C . ALA A 1 208 ? 6.537 -14.061 10.173 1.00 31.17 208 ALA A C 1
ATOM 1515 O O . ALA A 1 208 ? 5.910 -14.433 11.162 1.00 31.17 208 ALA A O 1
ATOM 1516 N N . CYS A 1 209 ? 7.319 -14.897 9.476 1.00 27.38 209 CYS A N 1
ATOM 1517 C CA . CYS A 1 209 ? 8.377 -15.695 10.113 1.00 27.38 209 CYS A CA 1
ATOM 1518 C C . CYS A 1 209 ? 9.258 -16.367 9.048 1.00 27.38 209 CYS A C 1
ATOM 1520 O O . CYS A 1 209 ? 8.776 -17.167 8.243 1.00 27.38 209 CYS A O 1
ATOM 1522 N N . GLY A 1 210 ? 10.556 -16.067 9.077 1.00 25.78 210 GLY A N 1
ATOM 1523 C CA . GLY A 1 210 ? 11.568 -16.884 8.427 1.00 25.78 210 GLY A CA 1
ATOM 1524 C C . GLY A 1 210 ? 11.725 -18.220 9.148 1.00 25.78 210 GLY A C 1
ATOM 1525 O O . GLY A 1 210 ? 11.774 -18.282 10.374 1.00 25.78 210 GLY A O 1
ATOM 1526 N N . CYS A 1 211 ? 11.865 -19.292 8.382 1.00 24.61 211 CYS A N 1
ATOM 1527 C CA . CYS A 1 211 ? 12.448 -20.534 8.862 1.00 24.61 211 CYS A C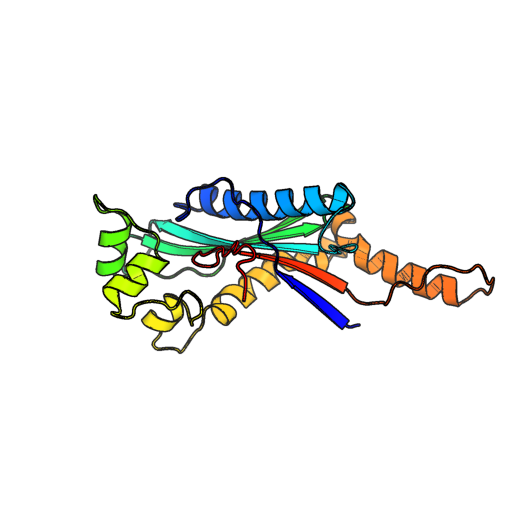A 1
ATOM 1528 C C . CYS A 1 211 ? 13.642 -20.886 7.972 1.00 24.61 211 CYS A C 1
ATOM 1530 O O . CYS A 1 211 ? 13.542 -21.660 7.026 1.00 24.61 211 CYS A O 1
ATOM 1532 N N . GLY A 1 212 ? 14.799 -20.317 8.320 1.00 24.19 212 GLY A N 1
ATOM 1533 C CA . GLY A 1 212 ? 16.054 -21.036 8.155 1.00 24.19 212 GLY A CA 1
ATOM 1534 C C . GLY A 1 212 ? 16.030 -22.237 9.100 1.00 24.19 212 GLY A C 1
ATOM 1535 O O . GLY A 1 212 ? 15.835 -22.080 10.304 1.00 24.19 212 GLY A O 1
ATOM 1536 N N . GLY A 1 213 ? 16.168 -23.435 8.546 1.00 24.89 213 GLY A N 1
ATOM 1537 C CA . GLY A 1 213 ? 16.193 -24.689 9.287 1.00 24.89 213 GLY A CA 1
ATOM 1538 C C . GLY A 1 213 ? 17.219 -25.612 8.663 1.00 24.89 213 GLY A C 1
ATOM 1539 O O . GLY A 1 213 ? 16.937 -26.290 7.681 1.00 24.89 213 GLY A O 1
ATOM 1540 N N . ALA A 1 214 ? 18.419 -25.565 9.229 1.00 25.25 214 ALA A N 1
ATOM 1541 C CA . ALA A 1 214 ? 19.547 -26.416 8.919 1.00 25.25 214 ALA A CA 1
ATOM 1542 C C . ALA A 1 214 ? 19.207 -27.911 9.014 1.00 25.25 214 ALA A C 1
ATOM 1544 O O . ALA A 1 214 ? 18.320 -28.336 9.756 1.00 25.25 214 ALA A O 1
ATOM 1545 N N . ALA A 1 215 ? 19.998 -28.691 8.283 1.00 27.88 215 ALA A N 1
ATOM 1546 C CA . ALA A 1 215 ? 20.108 -30.130 8.402 1.00 27.88 215 ALA A CA 1
ATOM 1547 C C . ALA A 1 215 ? 20.243 -30.580 9.867 1.00 27.88 215 ALA A C 1
ATOM 1549 O O . ALA A 1 215 ? 21.108 -30.102 10.601 1.00 27.88 215 ALA A O 1
ATOM 1550 N N . ALA A 1 216 ? 19.439 -31.568 10.250 1.00 26.47 216 ALA A N 1
ATOM 1551 C CA . ALA A 1 216 ? 19.745 -32.476 11.341 1.00 26.47 216 ALA A CA 1
ATOM 1552 C C . ALA A 1 216 ? 19.240 -33.874 10.964 1.00 26.47 216 ALA A C 1
ATOM 1554 O O . ALA A 1 216 ? 18.081 -34.069 10.608 1.00 26.47 216 ALA A O 1
ATOM 1555 N N . SER A 1 217 ? 20.192 -34.795 11.007 1.00 28.67 217 SER A N 1
ATOM 1556 C CA . SER A 1 217 ? 20.147 -36.244 10.833 1.00 28.67 217 SER A CA 1
ATOM 1557 C C . SER A 1 217 ? 18.885 -36.977 11.303 1.00 28.67 217 SER A C 1
ATOM 1559 O O . SER A 1 217 ? 18.456 -36.808 12.447 1.00 28.67 217 SER A O 1
ATOM 1561 N N . ALA A 1 218 ? 18.466 -37.944 10.488 1.00 31.88 218 ALA A N 1
ATOM 1562 C CA . ALA A 1 218 ? 18.296 -39.336 10.902 1.00 31.88 218 ALA A CA 1
ATOM 1563 C C . ALA A 1 218 ? 18.882 -40.237 9.805 1.00 31.88 218 ALA A C 1
ATOM 1565 O O . ALA A 1 218 ? 18.717 -39.870 8.619 1.00 31.88 218 ALA A O 1
#

Nearest PDB structures (foldseek):
  8otz-assembly1_I  TM=6.454E-01  e=3.215E+00  Bos taurus
  8q2c-assembly1_B  TM=2.517E-01  e=2.821E-01  Escherichia coli
  6gqf-assembly1_A  TM=6.587E-01  e=7.392E+00  Mus musculus
  6osx-assembly1_A  TM=2.561E-01  e=5.706E-01  Enterobacter cloacae
  5awh-assembly2_B  TM=3.382E-01  e=2.334E+00  Cereibacter sphaeroides ATCC 17025

Solvent-accessible surface area (backbone atoms only — not comparable to full-atom values): 12413 Å² total; per-residue (Å²): 126,48,81,44,78,44,82,49,92,54,63,35,92,55,64,95,57,21,65,33,70,70,46,12,42,45,21,8,46,36,22,35,50,50,49,25,53,44,54,72,69,64,37,92,70,90,73,63,61,91,63,60,37,30,34,12,40,18,60,25,34,32,75,37,61,93,93,50,73,45,70,33,20,41,36,34,24,27,25,30,31,30,59,87,72,65,36,71,35,63,24,62,33,73,70,48,53,37,54,65,81,47,50,52,34,51,70,36,99,76,50,46,41,65,72,59,32,45,32,65,75,71,73,46,90,84,61,68,76,62,42,48,68,62,10,62,77,50,75,61,76,39,37,49,62,67,57,42,51,60,15,50,52,57,20,42,43,46,61,76,38,16,94,81,68,38,71,68,43,30,54,74,62,51,55,58,50,52,60,59,55,59,74,73,57,93,74,96,68,96,68,84,80,76,75,76,51,51,34,35,38,36,34,59,76,61,64,81,80,88,79,88,76,77,94,77,89,133

Sequence (218 aa):
MELVVRGHAAPSGVPDQPHGDEETLAGARNRVAALSDIINAGGSGDGILECDLVVAIEGGVGPAGLGQAGILECFAWVCAMDPHTGAESTARSASFALPQPLTDLLLGPEAMELGHADDAVFGRKRSGRGSGTIGRLSNGVLDRTEFHVHAVICALLPWLQPQLYGEPYGRFLNDCGEARQKQGHGHLQQEQQRHGGVELVAAGTSGACGCGGAAASA